Protein AF-A0A915KQP8-F1 (afdb_monomer)

Foldseek 3Di:
DDDDDVVLVPDPDPVSVVVVQPDDPPDPCVVCVVVVVVVVVVVVVVVCCLPPVDDPVVNVVVVVVVVVVVVVVVVDPVVVVVVVVVVVVVVVVVVVVVPPDDCVVVQQQQAAPPPRHGCPPHDWDADPSGIHHPVRVCVVFDAAPQPRHGDDAFQKWWADPNRHIHRQQRCAAPPPRHRDDLQAWDADPNGIHHPVVVCVVPPDDPDPPPPDDRIDIDGD

InterPro domains:
  IPR000615 Bestrophin [PTHR10736] (1-112)
  IPR001781 Zinc finger, LIM-type [PF00412] (144-201)
  IPR001781 Zinc finger, LIM-type [PS00478] (144-180)
  IPR001781 Zinc finger, LIM-type [PS50023] (142-204)
  IPR001781 Zinc finger, LIM-type [SM00132] (143-197)
  IPR021134 Bestrophin-like [PF01062] (1-111)

Radius of gyration: 42.21 Å; Cα contacts (8 Å, |Δi|>4): 186; chains: 1; bounding box: 94×37×100 Å

pLDDT: mean 82.92, std 12.53, range [40.34, 98.0]

Secondary structure (DSSP, 8-state):
-----TTGGGS--HHHHHHHHT--TT-HHHHHHHHHHHHHHHHHHHHHIIIII--HHHHHHHHHHHHHHHHHHHHS-HHHHHHHHHHHHHHHHHHHHHHS--THHHHTTSB-TTT--B-SSS-EEEETTEEEEHHHHHHHPPBPTTT-PBPPTT-EEEEETTTEEEETTT-B-TTT-PBPBTTB-EEETTEEE-HHHHHHHH-SS--------PPEEEE-

Mean predicted aligned error: 16.01 Å

Organism: Romanomermis culicivorax (NCBI:txid13658)

Solvent-accessible surface area (backbone atoms only — not comparable to full-atom values): 13280 Å² total; per-residue (Å²): 132,90,78,89,56,68,78,63,64,70,50,98,47,78,64,40,59,58,52,58,69,73,41,64,84,89,28,68,64,70,73,44,49,68,60,52,50,54,50,49,53,52,51,52,50,51,51,46,41,59,71,73,70,48,51,75,74,53,45,55,53,49,52,54,48,53,54,50,51,52,57,57,56,71,73,53,64,58,71,59,55,50,51,57,50,52,51,51,52,52,54,52,52,49,52,55,60,69,66,54,85,60,67,70,72,58,58,78,73,45,32,16,77,84,80,63,48,72,51,78,93,52,78,66,47,75,57,96,94,38,40,26,40,58,74,65,40,66,75,67,44,60,44,17,72,82,79,66,47,66,61,53,84,72,42,61,29,36,39,40,91,92,77,44,34,27,43,53,85,64,40,36,16,69,84,81,60,45,69,52,51,51,78,56,66,43,78,56,96,94,37,45,29,38,65,65,61,51,47,71,74,54,69,89,61,85,78,74,82,76,83,72,74,67,31,47,79,44,80,80

Structure (mmCIF, N/CA/C/O backbone):
data_AF-A0A915KQP8-F1
#
_entry.id   AF-A0A915KQP8-F1
#
loop_
_atom_site.group_PDB
_atom_site.id
_atom_site.type_symbol
_atom_site.label_atom_id
_atom_site.label_alt_id
_atom_site.label_comp_id
_atom_site.label_asym_id
_atom_site.label_entity_id
_atom_site.label_seq_id
_atom_site.pdbx_PDB_ins_code
_atom_site.Cartn_x
_atom_site.Cartn_y
_atom_site.Cartn_z
_atom_site.occupancy
_atom_site.B_iso_or_equiv
_atom_site.auth_seq_id
_atom_site.auth_comp_id
_atom_site.auth_asym_id
_atom_site.auth_atom_id
_atom_site.pdbx_PDB_model_num
ATOM 1 N N . MET A 1 1 ? 1.752 -11.057 -7.228 1.00 53.97 1 MET A N 1
ATOM 2 C CA . MET A 1 1 ? 2.328 -11.298 -5.885 1.00 53.97 1 MET A CA 1
ATOM 3 C C . MET A 1 1 ? 3.023 -10.029 -5.434 1.00 53.97 1 MET A C 1
ATOM 5 O O . MET A 1 1 ? 3.770 -9.474 -6.232 1.00 53.97 1 MET A O 1
ATOM 9 N N . THR A 1 2 ? 2.768 -9.573 -4.210 1.00 82.44 2 THR A N 1
ATOM 10 C CA . THR A 1 2 ? 3.500 -8.459 -3.592 1.00 82.44 2 THR A CA 1
ATOM 11 C C . THR A 1 2 ? 4.943 -8.882 -3.301 1.00 82.44 2 THR A C 1
ATOM 13 O O . THR A 1 2 ? 5.218 -10.061 -3.067 1.00 82.44 2 THR A O 1
ATOM 16 N N . VAL A 1 3 ? 5.884 -7.941 -3.382 1.00 87.19 3 VAL A N 1
ATOM 17 C CA . VAL A 1 3 ? 7.301 -8.179 -3.081 1.00 87.19 3 VAL A CA 1
ATOM 18 C C . VAL A 1 3 ? 7.657 -7.359 -1.855 1.00 87.19 3 VAL A C 1
ATOM 20 O O . VAL A 1 3 ? 7.657 -6.135 -1.908 1.00 87.19 3 VAL A O 1
ATOM 23 N N . THR A 1 4 ? 7.933 -8.037 -0.747 1.00 89.06 4 THR A N 1
ATOM 24 C CA . THR A 1 4 ? 8.356 -7.412 0.504 1.00 89.06 4 THR A CA 1
ATOM 25 C C . THR A 1 4 ? 9.882 -7.373 0.566 1.00 89.06 4 THR A C 1
ATOM 27 O O . THR A 1 4 ? 10.552 -8.385 0.360 1.00 89.06 4 THR A O 1
ATOM 30 N N . TYR A 1 5 ? 10.434 -6.189 0.818 1.00 89.62 5 TYR A N 1
ATOM 31 C CA . TYR A 1 5 ? 11.878 -5.957 0.978 1.00 89.62 5 TYR A CA 1
ATOM 32 C C . TYR A 1 5 ? 12.184 -4.972 2.122 1.00 89.62 5 TYR A C 1
ATOM 34 O O . TYR A 1 5 ? 13.313 -4.521 2.285 1.00 89.62 5 TYR A O 1
ATOM 42 N N . SER A 1 6 ? 11.187 -4.659 2.956 1.00 89.19 6 SER A N 1
ATOM 43 C CA . SER A 1 6 ? 11.294 -3.684 4.049 1.00 89.19 6 SER A CA 1
ATOM 44 C C . SER A 1 6 ? 12.392 -4.026 5.062 1.00 89.19 6 SER A C 1
ATOM 46 O O . SER A 1 6 ? 13.046 -3.121 5.566 1.00 89.19 6 SER A O 1
ATOM 48 N N . LEU A 1 7 ? 12.626 -5.318 5.325 1.00 87.19 7 LEU A N 1
ATOM 49 C CA . LEU A 1 7 ? 13.692 -5.779 6.222 1.00 87.19 7 LEU A CA 1
ATOM 50 C C . LEU A 1 7 ? 15.090 -5.551 5.629 1.00 87.19 7 LEU A C 1
ATOM 52 O O . LEU A 1 7 ? 16.024 -5.244 6.354 1.00 87.19 7 LEU A O 1
ATOM 56 N N . GLU A 1 8 ? 15.242 -5.669 4.310 1.00 84.00 8 GLU A N 1
ATOM 57 C CA . GLU A 1 8 ? 16.521 -5.409 3.639 1.00 84.00 8 GLU A CA 1
ATOM 58 C C . GLU A 1 8 ? 16.840 -3.903 3.678 1.00 84.00 8 GLU A C 1
ATOM 60 O O . GLU A 1 8 ? 17.983 -3.524 3.914 1.00 84.00 8 GLU A O 1
ATOM 65 N N . CYS A 1 9 ? 15.815 -3.049 3.559 1.00 86.31 9 CYS A N 1
ATOM 66 C CA . CYS A 1 9 ? 15.912 -1.588 3.664 1.00 86.31 9 CYS A CA 1
ATOM 67 C C . CYS A 1 9 ? 15.994 -1.034 5.095 1.00 86.31 9 CYS A C 1
ATOM 69 O O . CYS A 1 9 ? 16.053 0.184 5.252 1.00 86.31 9 CYS A O 1
ATOM 71 N N . SER A 1 10 ? 15.995 -1.868 6.139 1.00 88.19 10 SER A N 1
ATOM 72 C CA . SER A 1 10 ? 16.027 -1.362 7.518 1.00 88.19 10 SER A CA 1
ATOM 73 C C . SER A 1 10 ? 17.387 -0.778 7.912 1.00 88.19 10 SER A C 1
ATOM 75 O O . SER A 1 10 ? 17.474 -0.049 8.896 1.00 88.19 10 SER A O 1
ATOM 77 N N . SER A 1 11 ? 18.449 -1.097 7.161 1.00 87.31 11 SER A N 1
ATOM 78 C CA . SER A 1 11 ? 19.799 -0.564 7.367 1.00 87.31 11 SER A CA 1
ATOM 79 C C . SER A 1 11 ? 20.226 0.333 6.204 1.00 87.31 11 SER A C 1
ATOM 81 O O . SER A 1 11 ? 20.138 -0.048 5.032 1.00 87.31 11 SER A O 1
ATOM 83 N N . SER A 1 12 ? 20.724 1.525 6.529 1.00 83.94 12 SER A N 1
ATOM 84 C CA . SER A 1 12 ? 21.181 2.537 5.572 1.00 83.94 12 SER A CA 1
ATOM 85 C C . SER A 1 12 ? 22.618 2.278 5.103 1.00 83.94 12 SER A C 1
ATOM 87 O O . SER A 1 12 ? 23.492 3.132 5.234 1.00 83.94 12 SER A O 1
ATOM 89 N N . ASN A 1 13 ? 22.881 1.079 4.583 1.00 87.75 13 ASN A N 1
ATOM 90 C CA . ASN A 1 13 ? 24.181 0.712 4.023 1.00 87.75 13 ASN A CA 1
ATOM 91 C C . ASN A 1 13 ? 24.183 0.900 2.499 1.00 87.75 13 ASN A C 1
ATOM 93 O O . ASN A 1 13 ? 23.188 0.628 1.828 1.00 87.75 13 ASN A O 1
ATOM 97 N N . LEU A 1 14 ? 25.324 1.290 1.919 1.00 82.44 14 LEU A N 1
ATOM 98 C CA . LEU A 1 14 ? 25.481 1.417 0.459 1.00 82.44 14 LEU A CA 1
ATOM 99 C C . LEU A 1 14 ? 25.212 0.087 -0.270 1.00 82.44 14 LEU A C 1
ATOM 101 O O . LEU A 1 14 ? 24.633 0.044 -1.355 1.00 82.44 14 LEU A O 1
ATOM 105 N N . THR A 1 15 ? 25.592 -1.023 0.362 1.00 84.44 15 THR A N 1
ATOM 106 C CA . THR A 1 15 ? 25.388 -2.379 -0.157 1.00 84.44 15 THR A CA 1
ATOM 107 C C . THR A 1 15 ? 23.915 -2.778 -0.224 1.00 84.44 15 THR A C 1
ATOM 109 O O . THR A 1 15 ? 23.563 -3.637 -1.032 1.00 84.44 15 THR A O 1
ATOM 112 N N . THR A 1 16 ? 23.041 -2.146 0.565 1.00 85.81 16 THR A N 1
ATOM 113 C CA . THR A 1 16 ? 21.599 -2.419 0.573 1.00 85.81 16 THR A CA 1
ATOM 114 C C . THR A 1 16 ? 20.961 -2.074 -0.772 1.00 85.81 16 THR A C 1
ATOM 116 O O . THR A 1 16 ? 20.283 -2.911 -1.365 1.00 85.81 16 THR A O 1
ATOM 119 N N . PHE A 1 17 ? 21.228 -0.880 -1.309 1.00 86.62 17 PHE A N 1
ATOM 120 C CA . PHE A 1 17 ? 20.685 -0.465 -2.607 1.00 86.62 17 PHE A CA 1
ATOM 121 C C . PHE A 1 17 ? 21.231 -1.307 -3.766 1.00 86.62 17 PHE A C 1
ATOM 123 O O . PHE A 1 17 ? 20.466 -1.714 -4.639 1.00 86.62 17 PHE A O 1
ATOM 130 N N . LEU A 1 18 ? 22.527 -1.640 -3.748 1.00 87.88 18 LEU A N 1
ATOM 131 C CA . LEU A 1 18 ? 23.135 -2.510 -4.763 1.00 87.88 18 LEU A CA 1
ATOM 132 C C . LEU A 1 18 ? 22.503 -3.910 -4.777 1.00 87.88 18 LEU A C 1
ATOM 134 O O . LEU A 1 18 ? 22.229 -4.457 -5.845 1.00 87.88 18 LEU A O 1
ATOM 138 N N . ARG A 1 19 ? 22.208 -4.478 -3.601 1.00 86.19 19 ARG A N 1
ATOM 139 C CA . ARG A 1 19 ? 21.502 -5.765 -3.492 1.00 86.19 19 ARG A CA 1
ATOM 140 C C . ARG A 1 19 ? 20.077 -5.698 -4.047 1.00 86.19 19 ARG A C 1
ATOM 142 O O . ARG A 1 19 ? 19.647 -6.649 -4.694 1.00 86.19 19 ARG A O 1
ATOM 149 N N . LEU A 1 20 ? 19.362 -4.589 -3.841 1.00 88.88 20 LEU A N 1
ATOM 150 C CA . LEU A 1 20 ? 18.008 -4.399 -4.378 1.00 88.88 20 LEU A CA 1
ATOM 151 C C . LEU A 1 20 ? 17.997 -4.287 -5.904 1.00 88.88 20 LEU A C 1
ATOM 153 O O . LEU A 1 20 ? 17.116 -4.866 -6.538 1.00 88.88 20 LEU A O 1
ATOM 157 N N . LEU A 1 21 ? 18.981 -3.599 -6.493 1.00 87.62 21 LEU A N 1
ATOM 158 C CA . LEU A 1 21 ? 19.126 -3.518 -7.949 1.00 87.62 21 LEU A CA 1
ATOM 159 C C . LEU A 1 21 ? 19.344 -4.906 -8.564 1.00 87.62 21 LEU A C 1
ATOM 161 O O . LEU A 1 21 ? 18.708 -5.241 -9.551 1.00 87.62 21 LEU A O 1
ATOM 165 N N . LEU A 1 22 ? 20.165 -5.762 -7.955 1.00 89.06 22 LEU A N 1
ATOM 166 C CA . LEU A 1 22 ? 20.448 -7.101 -8.494 1.00 89.06 22 LEU A CA 1
ATOM 167 C C . LEU A 1 22 ? 19.324 -8.130 -8.275 1.00 89.06 22 LEU A C 1
ATOM 169 O O . LEU A 1 22 ? 19.418 -9.274 -8.724 1.00 89.06 22 LEU A O 1
ATOM 173 N N . ARG A 1 23 ? 18.235 -7.759 -7.598 1.00 89.31 23 ARG A N 1
ATOM 174 C CA . ARG A 1 23 ? 17.106 -8.659 -7.349 1.00 89.31 23 ARG A CA 1
ATOM 175 C C . ARG A 1 23 ? 16.337 -8.931 -8.647 1.00 89.31 23 ARG A C 1
ATOM 177 O O . ARG A 1 23 ? 16.043 -8.025 -9.415 1.00 89.31 23 ARG A O 1
ATOM 184 N N . TRP A 1 24 ? 15.924 -10.178 -8.880 1.00 88.44 24 TRP A N 1
ATOM 185 C CA . TRP A 1 24 ? 15.135 -10.548 -10.074 1.00 88.44 24 TRP A CA 1
ATOM 186 C C . TRP A 1 24 ? 13.613 -10.512 -9.853 1.00 88.44 24 TRP A C 1
ATOM 188 O O . TRP A 1 24 ? 12.820 -10.177 -10.737 1.00 88.44 24 TRP A O 1
ATOM 198 N N . ARG A 1 25 ? 13.151 -10.903 -8.661 1.00 88.25 25 ARG A N 1
ATOM 199 C CA . ARG A 1 25 ? 11.716 -11.059 -8.388 1.00 88.25 25 ARG A CA 1
ATOM 200 C C . ARG A 1 25 ? 11.056 -9.696 -8.173 1.00 88.25 25 ARG A C 1
ATOM 202 O O . ARG A 1 25 ? 11.269 -9.076 -7.138 1.00 88.25 25 ARG A O 1
ATOM 209 N N . GLY A 1 26 ? 10.208 -9.298 -9.124 1.00 85.19 26 GLY A N 1
ATOM 210 C CA . GLY A 1 26 ? 9.495 -8.015 -9.100 1.00 85.19 26 GLY A CA 1
ATOM 211 C C . GLY A 1 26 ? 10.387 -6.813 -9.395 1.00 85.19 26 GLY A C 1
ATOM 212 O O . GLY A 1 26 ? 10.028 -5.702 -9.023 1.00 85.19 26 GLY A O 1
ATOM 213 N N . SER A 1 27 ? 11.542 -7.033 -10.027 1.00 92.00 27 SER A N 1
ATOM 214 C CA . SER A 1 27 ? 12.417 -5.953 -10.463 1.00 92.00 27 SER A CA 1
ATOM 215 C C . SER A 1 27 ? 12.032 -5.410 -11.830 1.00 92.00 27 SER A C 1
ATOM 217 O O . SER A 1 27 ? 11.306 -6.045 -12.602 1.00 92.00 27 SER A O 1
ATOM 219 N N . ILE A 1 28 ? 12.572 -4.231 -12.132 1.00 91.25 28 ILE A N 1
ATOM 220 C CA . ILE A 1 28 ? 12.364 -3.542 -13.404 1.00 91.25 28 ILE A CA 1
ATOM 221 C C . ILE A 1 28 ? 12.861 -4.370 -14.595 1.00 91.25 28 ILE A C 1
ATOM 223 O O . ILE A 1 28 ? 12.212 -4.386 -15.635 1.00 91.25 28 ILE A O 1
ATOM 227 N N . TYR A 1 29 ? 13.943 -5.138 -14.422 1.00 92.25 29 TYR A N 1
ATOM 228 C CA . TYR A 1 29 ? 14.502 -5.993 -15.472 1.00 92.25 29 TYR A CA 1
ATOM 229 C C . TYR A 1 29 ? 13.506 -7.047 -15.930 1.00 92.25 29 TYR A C 1
ATOM 231 O O . TYR A 1 29 ? 13.314 -7.228 -17.124 1.00 92.25 29 TYR A O 1
ATOM 239 N N . LYS A 1 30 ? 12.815 -7.701 -14.991 1.00 91.94 30 LYS A N 1
ATOM 240 C CA . LYS A 1 30 ? 11.797 -8.698 -15.330 1.00 91.94 30 LYS A CA 1
ATOM 241 C C . LYS A 1 30 ? 10.602 -8.072 -16.058 1.00 91.94 30 LYS A C 1
ATOM 243 O O . LYS A 1 30 ? 9.970 -8.756 -16.859 1.00 91.94 30 LYS A O 1
ATOM 248 N N . LEU A 1 31 ? 10.287 -6.810 -15.758 1.00 91.62 31 LEU A N 1
ATOM 249 C CA . LEU A 1 31 ? 9.175 -6.086 -16.369 1.00 91.62 31 LEU A CA 1
ATOM 250 C C . LEU A 1 31 ? 9.507 -5.598 -17.787 1.00 91.62 31 LEU A C 1
ATOM 252 O O . LEU A 1 31 ? 8.648 -5.708 -18.645 1.00 91.62 31 LEU A O 1
ATOM 256 N N . LEU A 1 32 ? 10.729 -5.096 -18.012 1.00 94.56 32 LEU A N 1
ATOM 257 C CA . LEU A 1 32 ? 11.164 -4.468 -19.270 1.00 94.56 32 LEU A CA 1
ATOM 258 C C . LEU A 1 32 ? 11.929 -5.405 -20.219 1.00 94.56 32 LEU A C 1
ATOM 260 O O . LEU A 1 32 ? 12.396 -4.974 -21.273 1.00 94.56 32 LEU A O 1
ATOM 264 N N . PHE A 1 33 ? 12.142 -6.670 -19.843 1.00 93.75 33 PHE A N 1
ATOM 265 C CA . PHE A 1 33 ? 13.028 -7.571 -20.588 1.00 93.75 33 PHE A CA 1
ATOM 266 C C . PHE A 1 33 ? 12.616 -7.733 -22.057 1.00 93.75 33 PHE A C 1
ATOM 268 O O . PHE A 1 33 ? 13.470 -7.746 -22.941 1.00 93.75 33 PHE A O 1
ATOM 275 N N . LYS A 1 34 ? 11.311 -7.842 -22.331 1.00 95.31 34 LYS A N 1
ATOM 276 C CA . LYS A 1 34 ? 10.802 -8.051 -23.694 1.00 95.31 34 LYS A CA 1
ATOM 277 C C . LYS A 1 34 ? 10.948 -6.786 -24.536 1.00 95.31 34 LYS A C 1
ATOM 279 O O . LYS A 1 34 ? 11.362 -6.855 -25.687 1.00 95.31 34 LYS A O 1
ATOM 284 N N . GLU A 1 35 ? 10.649 -5.641 -23.943 1.00 96.75 35 GLU A N 1
ATOM 285 C CA . GLU A 1 35 ? 10.704 -4.317 -24.547 1.00 96.75 35 GLU A CA 1
ATOM 286 C C . GLU A 1 35 ? 12.147 -3.948 -24.905 1.00 96.75 35 GLU A C 1
ATOM 288 O O . GLU A 1 35 ? 12.405 -3.483 -26.013 1.00 96.75 35 GLU A O 1
ATOM 293 N N . ILE A 1 36 ? 13.100 -4.233 -24.009 1.00 96.44 36 ILE A N 1
ATOM 294 C CA . ILE A 1 36 ? 14.532 -4.015 -24.252 1.00 96.44 36 ILE A CA 1
ATOM 295 C C . ILE A 1 36 ? 15.032 -4.893 -25.402 1.00 96.44 36 ILE A C 1
ATOM 297 O O . ILE A 1 36 ? 15.769 -4.402 -26.253 1.00 96.44 36 ILE A O 1
ATOM 301 N N . ILE A 1 37 ? 14.623 -6.165 -25.471 1.00 96.88 37 ILE A N 1
ATOM 302 C CA . ILE A 1 37 ? 14.998 -7.042 -26.592 1.00 96.88 37 ILE A CA 1
ATOM 303 C C . ILE A 1 37 ? 14.489 -6.469 -27.915 1.00 96.88 37 ILE A C 1
ATOM 305 O O . ILE A 1 37 ? 15.268 -6.337 -28.855 1.00 96.88 37 ILE A O 1
ATOM 309 N N . VAL A 1 38 ? 13.212 -6.085 -27.985 1.00 97.88 38 VAL A N 1
ATOM 310 C CA . VAL A 1 38 ? 12.628 -5.502 -29.203 1.00 97.88 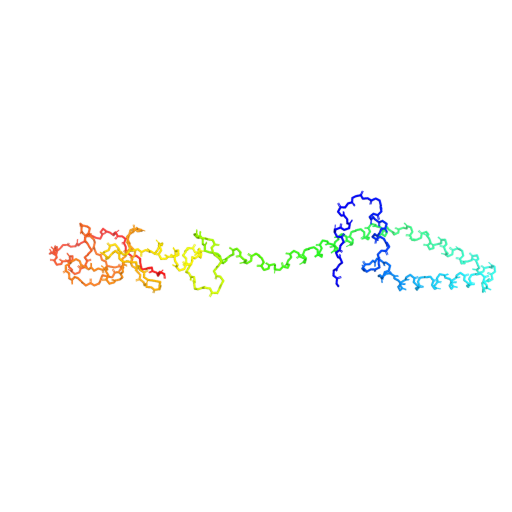38 VAL A CA 1
ATOM 311 C C . VAL A 1 38 ? 13.355 -4.213 -29.597 1.00 97.88 38 VAL A C 1
ATOM 313 O O . VAL A 1 38 ? 13.717 -4.053 -30.762 1.00 97.88 38 VAL A O 1
ATOM 316 N N . TYR A 1 39 ? 13.630 -3.329 -28.635 1.00 97.25 39 TYR A N 1
ATOM 317 C CA . TYR A 1 39 ? 14.379 -2.095 -28.867 1.00 97.25 39 TYR A CA 1
ATOM 318 C C . TYR A 1 39 ? 15.777 -2.366 -29.437 1.00 97.25 39 TYR A C 1
ATOM 320 O O . TYR A 1 39 ? 16.156 -1.776 -30.449 1.00 97.25 39 TYR A O 1
ATOM 328 N N . LEU A 1 40 ? 16.528 -3.292 -28.831 1.00 97.75 40 LEU A N 1
ATOM 329 C CA . LEU A 1 40 ? 17.864 -3.661 -29.296 1.00 97.75 40 LEU A CA 1
ATOM 330 C C . LEU A 1 40 ? 17.821 -4.276 -30.696 1.00 97.75 40 LEU A C 1
ATOM 332 O O . LEU A 1 40 ? 18.629 -3.902 -31.542 1.00 97.75 40 LEU A O 1
ATOM 336 N N . CYS A 1 41 ? 16.867 -5.167 -30.974 1.00 98.00 41 CYS A N 1
ATOM 337 C CA . CYS A 1 41 ? 16.702 -5.754 -32.302 1.00 98.00 41 CYS A CA 1
ATOM 338 C C . CYS A 1 41 ? 16.480 -4.681 -33.377 1.00 98.00 41 CYS A C 1
ATOM 340 O O . CYS A 1 41 ? 17.163 -4.702 -34.399 1.00 98.00 41 CYS A O 1
ATOM 342 N N . VAL A 1 42 ? 15.577 -3.723 -33.143 1.00 97.88 42 VAL A N 1
ATOM 343 C CA . VAL A 1 42 ? 15.314 -2.628 -34.092 1.00 97.88 42 VAL A CA 1
ATOM 344 C C . VAL A 1 42 ? 16.536 -1.719 -34.240 1.00 97.88 42 VAL A C 1
ATOM 346 O O .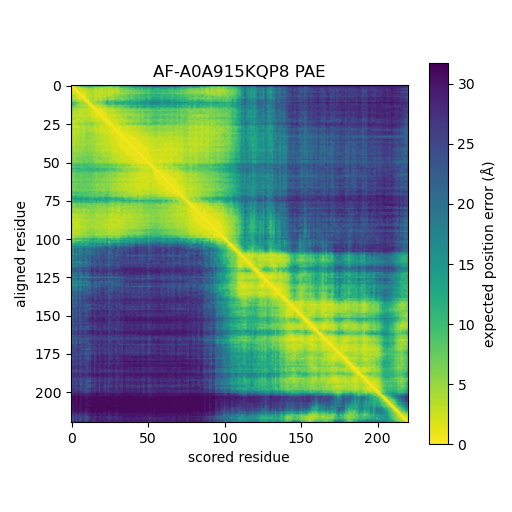 VAL A 1 42 ? 16.905 -1.374 -35.361 1.00 97.88 42 VAL A O 1
ATOM 349 N N . TYR A 1 43 ? 17.200 -1.372 -33.135 1.00 97.12 43 TYR A N 1
ATOM 350 C CA . TYR A 1 43 ? 18.400 -0.536 -33.156 1.00 97.12 43 TYR A CA 1
ATOM 351 C C . TYR A 1 43 ? 19.531 -1.173 -33.972 1.00 97.12 43 TYR A C 1
ATOM 353 O O . TYR A 1 43 ? 20.107 -0.531 -34.852 1.00 97.12 43 TYR A O 1
ATOM 361 N N . PHE A 1 44 ? 19.834 -2.450 -33.721 1.00 97.38 44 PHE A N 1
ATOM 362 C CA . PHE A 1 44 ? 20.879 -3.159 -34.455 1.00 97.38 44 PHE A CA 1
ATOM 363 C C . PHE A 1 44 ? 20.509 -3.380 -35.919 1.00 97.38 44 PHE A C 1
ATOM 365 O O . PHE A 1 44 ? 21.381 -3.256 -36.775 1.00 97.38 44 PHE A O 1
ATOM 372 N N . LEU A 1 45 ? 19.235 -3.636 -36.227 1.00 97.06 45 LEU A N 1
ATOM 373 C CA . LEU A 1 45 ? 18.756 -3.743 -37.604 1.00 97.06 45 LEU A CA 1
ATOM 374 C C . LEU A 1 45 ? 18.949 -2.422 -38.359 1.00 97.06 45 LEU A C 1
ATOM 376 O O . LEU A 1 45 ? 19.512 -2.424 -39.451 1.00 97.06 45 LEU A O 1
ATOM 380 N N . LEU A 1 46 ? 18.567 -1.288 -37.765 1.00 96.00 46 LEU A N 1
ATOM 381 C CA . LEU A 1 46 ? 18.794 0.035 -38.358 1.00 96.00 46 LEU A CA 1
ATOM 382 C C . LEU A 1 46 ? 20.289 0.340 -38.512 1.00 96.00 46 LEU A C 1
ATOM 384 O O . LEU A 1 46 ? 20.710 0.833 -39.557 1.00 96.00 46 LEU A O 1
ATOM 388 N N . SER A 1 47 ? 21.106 -0.004 -37.512 1.00 96.12 47 SER A N 1
ATOM 389 C CA . SER A 1 47 ? 22.561 0.165 -37.587 1.00 96.12 47 SER A CA 1
ATOM 390 C C . SER A 1 47 ? 23.180 -0.679 -38.705 1.00 96.12 47 SER A C 1
ATOM 392 O O . SER A 1 47 ? 24.061 -0.207 -39.422 1.00 96.12 47 SER A O 1
ATOM 394 N N . PHE A 1 48 ? 22.701 -1.910 -38.893 1.00 96.69 48 PHE A N 1
ATOM 395 C CA . PHE A 1 48 ? 23.155 -2.803 -39.954 1.00 96.69 48 PHE A CA 1
ATOM 396 C C . PHE A 1 48 ? 22.780 -2.272 -41.342 1.00 96.69 48 PHE A C 1
ATOM 398 O O . PHE A 1 48 ? 23.637 -2.207 -42.225 1.00 96.69 48 PHE A O 1
ATOM 405 N N . ILE A 1 49 ? 21.533 -1.821 -41.514 1.00 95.75 49 ILE A N 1
ATOM 406 C CA . ILE A 1 49 ? 21.058 -1.206 -42.761 1.00 95.75 49 ILE A CA 1
ATOM 407 C C . ILE A 1 49 ? 21.899 0.030 -43.104 1.00 95.75 49 ILE A C 1
ATOM 409 O O . ILE A 1 49 ? 22.392 0.132 -44.226 1.00 95.75 49 ILE A O 1
ATOM 413 N N . TYR A 1 50 ? 22.136 0.924 -42.138 1.00 95.56 50 TYR A N 1
ATOM 414 C CA . TYR A 1 50 ? 22.955 2.123 -42.345 1.00 95.56 50 TYR A CA 1
ATOM 415 C C . TYR A 1 50 ? 24.406 1.789 -42.734 1.00 95.56 50 TYR A C 1
ATOM 417 O O . TYR A 1 50 ? 24.968 2.416 -43.631 1.00 95.56 50 TYR A O 1
ATOM 425 N N . ARG A 1 51 ? 25.022 0.791 -42.083 1.00 94.06 51 ARG A N 1
ATOM 426 C CA . ARG A 1 51 ? 26.438 0.448 -42.301 1.00 94.06 51 ARG A CA 1
ATOM 427 C C . ARG A 1 51 ? 26.696 -0.311 -43.600 1.00 94.06 51 ARG A C 1
ATOM 429 O O . ARG A 1 51 ? 27.736 -0.084 -44.208 1.00 94.06 51 ARG A O 1
ATOM 436 N N . ILE A 1 52 ? 25.812 -1.235 -43.982 1.00 93.81 52 ILE A N 1
ATOM 437 C CA . ILE A 1 52 ? 26.092 -2.200 -45.062 1.00 93.81 52 ILE A CA 1
ATOM 438 C C . ILE A 1 52 ? 25.204 -1.986 -46.288 1.00 93.81 52 ILE A C 1
ATOM 440 O O . ILE A 1 52 ? 25.642 -2.237 -47.403 1.00 93.81 52 ILE A O 1
ATOM 444 N N . THR A 1 53 ? 23.954 -1.557 -46.102 1.00 93.81 53 THR A N 1
ATOM 445 C CA . THR A 1 53 ? 22.960 -1.529 -47.191 1.00 93.81 53 THR A CA 1
ATOM 446 C C . THR A 1 53 ? 22.836 -0.156 -47.852 1.00 93.81 53 THR A C 1
ATOM 448 O O . THR A 1 53 ? 22.496 -0.079 -49.027 1.00 93.81 53 THR A O 1
ATOM 451 N N . LEU A 1 54 ? 23.080 0.924 -47.106 1.00 94.44 54 LEU A N 1
ATOM 452 C CA . LEU A 1 54 ? 22.832 2.290 -47.564 1.00 94.44 54 LEU A CA 1
ATOM 453 C C . LEU A 1 54 ? 24.013 2.880 -48.353 1.00 94.44 54 LEU A C 1
ATOM 455 O O . LEU A 1 54 ? 25.165 2.790 -47.925 1.00 94.44 54 LEU A O 1
ATOM 459 N N . ASN A 1 55 ? 23.703 3.550 -49.466 1.00 94.19 55 ASN A N 1
ATOM 460 C CA . ASN A 1 55 ? 24.675 4.309 -50.263 1.00 94.19 55 ASN A CA 1
ATOM 461 C C . ASN A 1 55 ? 25.017 5.654 -49.602 1.00 94.19 55 ASN A C 1
ATOM 463 O O . ASN A 1 55 ? 24.269 6.139 -48.753 1.00 94.19 55 ASN A O 1
ATOM 467 N N . ASP A 1 56 ? 26.115 6.292 -50.012 1.00 93.00 56 ASP A N 1
ATOM 468 C CA . ASP A 1 56 ? 26.629 7.492 -49.333 1.00 93.00 56 ASP A CA 1
ATOM 469 C C . ASP A 1 56 ? 25.653 8.686 -49.365 1.00 93.00 56 ASP A C 1
ATOM 471 O O . ASP A 1 56 ? 25.452 9.329 -48.335 1.00 93.00 56 ASP A O 1
ATOM 475 N N . ASP A 1 57 ? 24.924 8.901 -50.467 1.00 93.69 57 ASP A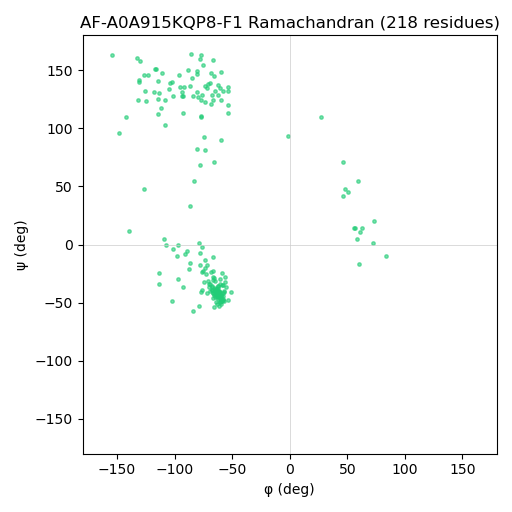 N 1
ATOM 476 C CA . ASP A 1 57 ? 23.869 9.931 -50.533 1.00 93.69 57 ASP A CA 1
ATOM 477 C C . ASP A 1 57 ? 22.693 9.635 -49.584 1.00 93.69 57 ASP A C 1
ATOM 479 O O . ASP A 1 57 ? 22.112 10.528 -48.963 1.00 93.69 57 ASP A O 1
ATOM 483 N N . GLN A 1 58 ? 22.335 8.356 -49.439 1.00 94.06 58 GLN A N 1
ATOM 484 C CA . GLN A 1 58 ? 21.238 7.926 -48.572 1.00 94.06 58 GLN A CA 1
ATOM 485 C C . GLN A 1 58 ? 21.623 7.990 -47.089 1.00 94.06 58 GLN A C 1
ATOM 487 O O . GLN A 1 58 ? 20.766 8.272 -46.251 1.00 94.06 58 GLN A O 1
ATOM 492 N N . LYS A 1 59 ? 22.901 7.764 -46.751 1.00 95.19 59 LYS A N 1
ATOM 493 C CA . LYS A 1 59 ? 23.420 7.947 -45.385 1.00 95.19 59 LYS A CA 1
ATOM 494 C C . LYS A 1 59 ? 23.275 9.393 -44.938 1.00 95.19 59 LYS A C 1
ATOM 496 O O . LYS A 1 59 ? 22.826 9.632 -43.822 1.00 95.19 59 LYS A O 1
ATOM 501 N N . LEU A 1 60 ? 23.553 10.335 -45.834 1.00 94.44 60 LEU A N 1
ATOM 502 C CA . LEU A 1 60 ? 23.445 11.767 -45.567 1.00 94.44 60 LEU A CA 1
ATOM 503 C C . LEU A 1 60 ? 21.993 12.178 -45.254 1.00 94.44 60 LEU A C 1
ATOM 505 O O . LEU A 1 60 ? 21.735 12.926 -44.310 1.00 94.44 60 LEU A O 1
ATOM 509 N N . LEU A 1 61 ? 21.022 11.610 -45.979 1.00 94.12 61 LEU A N 1
ATOM 510 C CA . LEU A 1 61 ? 19.595 11.778 -45.672 1.00 94.12 61 LEU A CA 1
ATOM 511 C C . LEU A 1 61 ? 19.196 11.124 -44.340 1.00 94.12 61 LEU A C 1
ATOM 513 O O . LEU A 1 61 ? 18.429 11.711 -43.575 1.00 94.12 61 LEU A O 1
ATOM 517 N N . PHE A 1 62 ? 19.708 9.926 -44.048 1.00 95.56 62 PHE A N 1
ATOM 518 C CA . PHE A 1 62 ? 19.432 9.224 -42.792 1.00 95.56 62 PHE A CA 1
ATOM 519 C C . PHE A 1 62 ? 19.973 9.988 -41.577 1.00 95.56 62 PHE A C 1
ATOM 521 O O . PHE A 1 62 ? 19.283 10.104 -40.567 1.00 95.56 62 PHE A O 1
ATOM 528 N N . GLU A 1 63 ? 21.171 10.560 -41.681 1.00 95.44 63 GLU A N 1
ATOM 529 C CA . GLU A 1 63 ? 21.757 11.415 -40.646 1.00 95.44 63 GLU A CA 1
ATOM 530 C C . GLU A 1 63 ? 20.930 12.686 -40.433 1.00 95.44 63 GLU A C 1
ATOM 532 O O . GLU A 1 63 ? 20.628 13.043 -39.293 1.00 95.44 63 GLU A O 1
ATOM 537 N N . GLY A 1 64 ? 20.472 13.319 -41.519 1.00 95.69 64 GLY A N 1
ATOM 538 C CA . GLY A 1 64 ? 19.544 14.448 -41.444 1.00 95.69 64 GLY A CA 1
ATOM 539 C C . GLY A 1 64 ? 18.239 14.093 -40.720 1.00 95.69 64 GLY A C 1
ATOM 540 O O . GLY A 1 64 ? 17.767 14.858 -39.877 1.00 95.69 64 GLY A O 1
ATOM 541 N N . LEU A 1 65 ? 17.682 12.908 -40.991 1.00 95.38 65 LEU A N 1
ATOM 542 C CA . LEU A 1 65 ? 16.488 12.403 -40.311 1.00 95.38 65 LEU A CA 1
ATOM 543 C C . LEU A 1 65 ? 16.747 12.102 -38.827 1.00 95.38 65 LEU A C 1
ATOM 545 O O . LEU A 1 65 ? 15.919 12.443 -37.984 1.00 95.38 65 LEU A O 1
ATOM 549 N N . ALA A 1 66 ? 17.886 11.496 -38.489 1.00 95.19 66 ALA A N 1
ATOM 550 C CA . ALA A 1 66 ? 18.250 11.191 -37.107 1.00 95.19 66 ALA A CA 1
ATOM 551 C C . ALA A 1 66 ? 18.375 12.470 -36.260 1.00 95.19 66 ALA A C 1
ATOM 553 O O . ALA A 1 66 ? 17.789 12.551 -35.177 1.00 95.19 66 ALA A O 1
ATOM 554 N N . LEU A 1 67 ? 19.047 13.497 -36.793 1.00 94.44 67 LEU A N 1
ATOM 555 C CA . LEU A 1 67 ? 19.168 14.813 -36.157 1.00 94.44 67 LEU A CA 1
ATOM 556 C C . LEU A 1 67 ? 17.810 15.512 -36.014 1.00 94.44 67 LEU A C 1
ATOM 558 O O . LEU A 1 67 ? 17.531 16.145 -34.993 1.00 94.44 67 LEU A O 1
ATOM 562 N N . PHE A 1 68 ? 16.937 15.377 -37.017 1.00 93.69 68 PHE A N 1
ATOM 563 C CA . PHE A 1 68 ? 15.561 15.857 -36.925 1.00 93.69 68 PHE A CA 1
ATOM 564 C C . PHE A 1 68 ? 14.825 15.169 -35.766 1.00 93.69 68 PHE A C 1
ATOM 566 O O . PHE A 1 68 ? 14.284 15.852 -34.899 1.00 93.69 68 PHE A O 1
ATOM 573 N N . CYS A 1 69 ? 14.849 13.837 -35.683 1.00 93.06 69 CYS A N 1
ATOM 574 C CA . CYS A 1 69 ? 14.193 13.095 -34.606 1.00 93.06 69 CYS A CA 1
ATOM 575 C C . CYS A 1 69 ? 14.701 13.489 -33.209 1.00 93.06 69 CYS A C 1
ATOM 577 O O . CYS A 1 69 ? 13.881 13.698 -32.314 1.00 93.06 69 CYS A O 1
ATOM 579 N N . GLU A 1 70 ? 16.015 13.637 -33.020 1.00 91.44 70 GLU A N 1
ATOM 580 C CA . GLU A 1 70 ? 16.604 14.062 -31.741 1.00 91.44 70 GLU A CA 1
ATOM 581 C C . GLU A 1 70 ? 16.101 15.448 -31.315 1.00 91.44 70 GLU A C 1
ATOM 583 O O . GLU A 1 70 ? 15.662 15.638 -30.175 1.00 91.44 70 GLU A O 1
ATOM 588 N N . LYS A 1 71 ? 16.061 16.397 -32.261 1.00 90.75 71 LYS A N 1
ATOM 589 C CA . LYS A 1 71 ? 15.519 17.735 -32.022 1.00 90.75 71 LYS A CA 1
ATOM 590 C C . LYS A 1 71 ? 14.074 17.664 -31.528 1.00 90.75 71 LYS A C 1
ATOM 592 O O . LYS A 1 71 ? 13.775 18.273 -30.506 1.00 90.75 71 LYS A O 1
ATOM 597 N N . TYR A 1 72 ? 13.195 16.902 -32.181 1.00 89.12 72 TYR A N 1
ATOM 598 C CA . TYR A 1 72 ? 11.790 16.778 -31.760 1.00 89.12 72 TYR A CA 1
ATOM 599 C C . TYR A 1 72 ? 11.611 16.059 -30.419 1.00 89.12 72 TYR A C 1
ATOM 601 O O . TYR A 1 72 ? 10.744 16.450 -29.636 1.00 89.12 72 TYR A O 1
ATOM 609 N N . LEU A 1 73 ? 12.441 15.056 -30.118 1.00 88.44 73 LEU A N 1
ATOM 610 C CA . LEU A 1 73 ? 12.372 14.322 -28.853 1.00 88.44 73 LEU A CA 1
ATOM 611 C C . LEU A 1 73 ? 12.642 15.237 -27.645 1.00 88.44 73 LEU A C 1
ATOM 613 O O . LEU A 1 73 ? 12.004 15.088 -26.604 1.00 88.44 73 LEU A O 1
ATOM 617 N N . SER A 1 74 ? 13.539 16.216 -27.806 1.00 84.31 74 SER A N 1
ATOM 618 C CA . SER A 1 74 ? 13.901 17.183 -26.759 1.00 84.31 74 SER A CA 1
ATOM 619 C C . SER A 1 74 ? 12.781 18.170 -26.394 1.00 84.31 74 SER A C 1
ATOM 621 O O . SER A 1 74 ? 12.750 18.672 -25.271 1.00 84.31 74 SER A O 1
ATOM 623 N N . TYR A 1 75 ? 11.829 18.419 -27.304 1.00 83.81 75 TYR A N 1
ATOM 624 C CA . TYR A 1 75 ? 10.707 19.334 -27.058 1.00 83.81 75 TYR A CA 1
ATOM 625 C C . TYR A 1 75 ? 9.627 18.739 -26.147 1.00 83.81 75 TYR A C 1
ATOM 627 O O . TYR A 1 75 ? 8.863 19.495 -25.549 1.00 83.81 75 TYR A O 1
ATOM 635 N N . ILE A 1 76 ? 9.528 17.410 -26.038 1.00 83.50 76 ILE A N 1
ATOM 636 C CA . ILE A 1 76 ? 8.495 16.754 -25.229 1.00 83.50 76 ILE A CA 1
ATOM 637 C C . ILE A 1 76 ? 9.062 16.509 -23.822 1.00 83.50 76 ILE A C 1
ATOM 639 O O . ILE A 1 76 ? 9.943 15.662 -23.664 1.00 83.50 76 ILE A O 1
ATOM 643 N N . PRO A 1 77 ? 8.554 17.174 -22.763 1.00 86.19 77 PRO A N 1
ATOM 644 C CA . PRO A 1 77 ? 9.044 16.978 -21.402 1.00 86.19 77 PRO A CA 1
ATOM 645 C C . PRO A 1 77 ? 8.487 15.673 -20.808 1.00 86.19 77 PRO A C 1
ATOM 647 O O . PRO A 1 77 ? 7.674 15.679 -19.881 1.00 86.19 77 PRO A O 1
ATOM 650 N N . LEU A 1 78 ? 8.932 14.529 -21.335 1.00 87.00 78 LEU A N 1
ATOM 651 C CA . LEU A 1 78 ? 8.489 13.194 -20.918 1.00 87.00 78 LEU A CA 1
ATOM 652 C C . LEU A 1 78 ? 8.681 12.970 -19.414 1.00 87.00 78 LEU A C 1
ATOM 654 O O . LEU A 1 78 ? 7.817 12.388 -18.763 1.00 87.00 78 LEU A O 1
ATOM 658 N N . ASN A 1 79 ? 9.766 13.504 -18.847 1.00 88.75 79 ASN A N 1
ATOM 659 C CA . ASN A 1 79 ? 10.055 13.413 -17.415 1.00 88.75 79 ASN A CA 1
ATOM 660 C C . ASN A 1 79 ? 8.965 14.066 -16.556 1.00 88.75 79 ASN A C 1
ATOM 662 O O . ASN A 1 79 ? 8.573 13.513 -15.529 1.00 88.75 79 ASN A O 1
ATOM 666 N N . PHE A 1 80 ? 8.451 15.220 -16.988 1.00 90.75 80 PHE A N 1
ATOM 667 C CA . PHE A 1 80 ? 7.388 15.925 -16.279 1.00 90.75 80 PHE A CA 1
ATOM 668 C C . PHE A 1 80 ? 6.103 15.095 -16.311 1.00 90.75 80 PHE A C 1
ATOM 670 O O . PHE A 1 80 ? 5.570 14.738 -15.262 1.00 90.75 80 PHE A O 1
ATOM 677 N N . VAL A 1 81 ? 5.654 14.701 -17.506 1.00 92.44 81 VAL A N 1
ATOM 678 C CA . VAL A 1 81 ? 4.408 13.937 -17.693 1.00 92.44 81 VAL A CA 1
ATOM 679 C C . VAL A 1 81 ? 4.449 12.598 -16.951 1.00 92.44 81 VAL A C 1
ATOM 681 O O . VAL A 1 81 ? 3.484 12.240 -16.272 1.00 92.44 81 VAL A O 1
ATOM 684 N N . LEU A 1 82 ? 5.577 11.882 -17.019 1.00 93.06 82 LEU A N 1
ATOM 685 C CA . LEU A 1 82 ? 5.767 10.617 -16.314 1.00 93.06 82 LEU A CA 1
ATOM 686 C C . LEU A 1 82 ? 5.666 10.803 -14.794 1.00 93.06 82 LEU A C 1
ATOM 688 O O . LEU A 1 82 ? 5.020 9.996 -14.128 1.00 93.06 82 LEU A O 1
ATOM 692 N N . GLY A 1 83 ? 6.236 11.882 -14.251 1.00 93.06 83 GLY A N 1
ATOM 693 C CA . GLY A 1 83 ? 6.162 12.206 -12.826 1.00 93.06 83 GLY A CA 1
ATOM 694 C C . GLY A 1 83 ? 4.729 12.401 -12.325 1.00 93.06 83 GLY A C 1
ATOM 695 O O . GLY A 1 83 ? 4.337 11.774 -11.335 1.00 93.06 83 GLY A O 1
ATOM 696 N N . PHE A 1 84 ? 3.916 13.201 -13.027 1.00 94.25 84 PHE A N 1
ATOM 697 C CA . PHE A 1 84 ? 2.496 13.379 -12.679 1.00 94.25 84 PHE A CA 1
ATOM 698 C C . PHE A 1 84 ? 1.711 12.076 -12.796 1.00 94.25 84 PHE A C 1
ATOM 700 O O . PHE A 1 84 ? 0.923 11.738 -11.905 1.00 94.25 84 PHE A O 1
ATOM 707 N N . TYR A 1 85 ? 1.947 11.329 -13.874 1.00 96.00 85 TYR A N 1
ATOM 708 C CA . TYR A 1 85 ? 1.263 10.069 -14.121 1.00 96.00 85 TYR A CA 1
ATOM 709 C C . TYR A 1 85 ? 1.557 9.043 -13.019 1.00 96.00 85 TYR A C 1
ATOM 711 O O . TYR A 1 85 ? 0.632 8.533 -12.385 1.00 96.00 85 TYR A O 1
ATOM 719 N N . VAL A 1 86 ? 2.837 8.786 -12.730 1.00 96.62 86 VAL A N 1
ATOM 720 C CA . VAL A 1 86 ? 3.254 7.811 -11.712 1.00 96.62 86 VAL A CA 1
ATOM 721 C C . VAL A 1 86 ? 2.756 8.221 -10.328 1.00 96.62 86 VAL A C 1
ATOM 723 O O . VAL A 1 86 ? 2.206 7.380 -9.619 1.00 96.62 86 VAL A O 1
ATOM 726 N N . SER A 1 87 ? 2.857 9.504 -9.967 1.00 95.62 87 SER A N 1
ATOM 727 C CA . SER A 1 87 ? 2.346 10.007 -8.682 1.00 95.62 87 SER A CA 1
ATOM 728 C C . SER A 1 87 ? 0.848 9.730 -8.527 1.00 95.62 87 SER A C 1
ATOM 730 O O . SER A 1 87 ? 0.420 9.167 -7.521 1.00 95.62 87 SER A O 1
ATOM 732 N N . THR A 1 88 ? 0.057 10.019 -9.564 1.00 95.81 88 THR A N 1
ATOM 733 C CA . THR A 1 88 ? -1.390 9.744 -9.575 1.00 95.81 88 THR A CA 1
ATOM 734 C C . THR A 1 88 ? -1.694 8.254 -9.412 1.00 95.81 88 THR A C 1
ATOM 736 O O . THR A 1 88 ? -2.582 7.874 -8.644 1.00 95.81 88 THR A O 1
ATOM 739 N N . VAL A 1 89 ? -0.958 7.391 -10.118 1.00 96.88 89 VAL A N 1
ATOM 740 C CA . VAL A 1 89 ? -1.130 5.933 -10.042 1.00 96.88 89 VAL A CA 1
ATOM 741 C C . VAL A 1 89 ? -0.812 5.415 -8.638 1.00 96.88 89 VAL A C 1
ATOM 743 O O . VAL A 1 89 ? -1.600 4.646 -8.087 1.00 96.88 89 VAL A O 1
ATOM 746 N N . VAL A 1 90 ? 0.288 5.869 -8.029 1.00 95.75 90 VAL A N 1
ATOM 747 C CA . VAL A 1 90 ? 0.691 5.473 -6.669 1.00 95.75 90 VAL A CA 1
ATOM 748 C C . VAL A 1 90 ? -0.343 5.920 -5.636 1.00 95.75 90 VAL A C 1
ATOM 750 O O . VAL A 1 90 ? -0.747 5.115 -4.796 1.00 95.75 90 VAL A O 1
ATOM 753 N N . THR A 1 91 ? -0.842 7.157 -5.726 1.00 96.88 91 THR A N 1
ATOM 754 C CA . THR A 1 91 ? -1.898 7.654 -4.830 1.00 96.88 91 THR A CA 1
ATOM 755 C C . THR A 1 91 ? -3.163 6.807 -4.932 1.00 96.88 91 THR A C 1
ATOM 757 O O . THR A 1 91 ? -3.721 6.391 -3.917 1.00 96.88 91 THR A O 1
ATOM 760 N N . ARG A 1 92 ? -3.611 6.490 -6.153 1.00 96.88 92 ARG A N 1
ATOM 761 C CA . ARG A 1 92 ? -4.796 5.644 -6.361 1.00 96.88 92 ARG A CA 1
ATOM 762 C C . ARG A 1 92 ? -4.593 4.233 -5.823 1.00 96.88 92 ARG A C 1
ATOM 764 O O . ARG A 1 92 ? -5.497 3.696 -5.188 1.00 96.88 92 ARG A O 1
ATOM 771 N N . TRP A 1 93 ? -3.420 3.649 -6.049 1.00 95.31 93 TRP A N 1
ATOM 772 C CA . TRP A 1 93 ? -3.078 2.332 -5.521 1.00 95.31 93 TRP A CA 1
ATOM 773 C C . TRP A 1 93 ? -3.126 2.308 -3.988 1.00 95.31 93 TRP A C 1
ATOM 775 O O . TRP A 1 93 ? -3.725 1.403 -3.406 1.00 95.31 93 TRP A O 1
ATOM 785 N N . TRP A 1 94 ? -2.587 3.339 -3.331 1.00 94.75 94 TRP A N 1
ATOM 786 C CA . TRP A 1 94 ? -2.636 3.458 -1.874 1.00 94.75 94 TRP A CA 1
ATOM 787 C C . TRP A 1 94 ? -4.064 3.621 -1.346 1.00 94.75 94 TRP A C 1
ATOM 789 O O . TRP A 1 94 ? -4.433 3.008 -0.346 1.00 94.75 94 TRP A O 1
ATOM 799 N N . ASN A 1 95 ? -4.907 4.381 -2.048 1.00 93.69 95 ASN A N 1
ATOM 800 C CA . ASN A 1 95 ? -6.318 4.529 -1.689 1.00 93.69 95 ASN A CA 1
ATOM 801 C C . ASN A 1 95 ? -7.061 3.187 -1.737 1.00 93.69 95 ASN A C 1
ATOM 803 O O . ASN A 1 95 ? -7.820 2.880 -0.821 1.00 93.69 95 ASN A O 1
ATOM 807 N N . VAL A 1 96 ? -6.800 2.362 -2.757 1.00 93.69 96 VAL A N 1
ATOM 808 C CA . VAL A 1 96 ? -7.354 1.001 -2.842 1.00 93.69 96 VAL A CA 1
ATOM 809 C C . VAL A 1 96 ? -6.850 0.136 -1.688 1.00 93.69 96 VAL A C 1
ATOM 811 O O . VAL A 1 96 ? -7.642 -0.562 -1.060 1.00 93.69 96 VAL A O 1
ATOM 814 N N . PHE A 1 97 ? -5.557 0.208 -1.365 1.00 90.31 97 PHE A N 1
ATOM 815 C CA . PHE A 1 97 ? -4.979 -0.544 -0.251 1.00 90.31 97 PHE A CA 1
ATOM 816 C C . PHE A 1 97 ? -5.609 -0.168 1.103 1.00 90.31 97 PHE A C 1
ATOM 818 O O . PHE A 1 97 ? -5.953 -1.048 1.889 1.00 90.31 97 PHE A O 1
ATOM 825 N N . ASN A 1 98 ? -5.838 1.121 1.360 1.00 88.62 98 ASN A N 1
ATOM 826 C CA . ASN A 1 98 ? -6.471 1.589 2.601 1.00 88.62 98 ASN A CA 1
ATOM 827 C C . ASN A 1 98 ? -7.977 1.299 2.670 1.00 88.62 98 ASN A C 1
ATOM 829 O O . ASN A 1 98 ? -8.532 1.186 3.767 1.00 88.62 98 ASN A O 1
ATOM 833 N N . ALA A 1 99 ? -8.631 1.176 1.513 1.00 88.38 99 ALA A N 1
ATOM 834 C CA . ALA A 1 99 ? -10.038 0.805 1.413 1.00 88.38 99 ALA A CA 1
ATOM 835 C C . ALA A 1 99 ? -10.290 -0.684 1.706 1.00 88.38 99 ALA A C 1
ATOM 837 O O . ALA A 1 99 ? -11.439 -1.069 1.922 1.00 88.38 99 ALA A O 1
ATOM 838 N N . LEU A 1 100 ? -9.248 -1.526 1.751 1.00 86.75 100 LEU A N 1
ATOM 839 C CA . LEU A 1 100 ? -9.393 -2.921 2.164 1.00 86.75 100 LEU A CA 1
ATOM 840 C C . LEU A 1 100 ? -9.951 -2.987 3.597 1.00 86.75 100 LEU A C 1
ATOM 842 O O . LEU A 1 100 ? -9.419 -2.399 4.546 1.00 86.75 100 LEU A O 1
ATOM 846 N N . ALA A 1 101 ? -11.062 -3.706 3.755 1.00 80.44 101 ALA A N 1
ATOM 847 C CA . ALA A 1 101 ? -11.718 -3.900 5.039 1.00 80.44 101 ALA A CA 1
ATOM 848 C C . ALA A 1 101 ? -10.916 -4.893 5.897 1.00 80.44 101 ALA A C 1
ATOM 850 O O . ALA A 1 101 ? -11.092 -6.106 5.817 1.00 80.44 101 ALA A O 1
ATOM 851 N N . TRP A 1 102 ? -10.011 -4.369 6.722 1.00 78.69 102 TRP A N 1
ATOM 852 C CA . TRP A 1 102 ? -9.268 -5.159 7.702 1.00 78.69 102 TRP A CA 1
ATOM 853 C C . TRP A 1 102 ? -10.200 -5.661 8.813 1.00 78.69 102 TRP A C 1
ATOM 855 O O . TRP A 1 102 ? -10.800 -4.859 9.534 1.00 78.69 102 TRP A O 1
ATOM 865 N N . VAL A 1 103 ? -10.281 -6.986 8.976 1.00 72.62 103 VAL A N 1
ATOM 866 C CA . VAL A 1 103 ? -11.107 -7.670 9.994 1.00 72.62 103 VAL A CA 1
ATOM 867 C C . VAL A 1 103 ? -10.738 -7.242 11.422 1.00 72.62 103 VAL A C 1
ATOM 869 O O . VAL A 1 103 ? -11.584 -7.269 12.315 1.00 72.62 103 VAL A O 1
ATOM 872 N N . ASP A 1 104 ? -9.509 -6.770 11.642 1.00 70.88 104 ASP A N 1
ATOM 873 C CA . ASP A 1 104 ? -9.038 -6.290 12.945 1.00 70.88 104 ASP A CA 1
ATOM 874 C C . ASP A 1 104 ? -9.854 -5.106 13.482 1.00 70.88 104 ASP A C 1
ATOM 876 O O . ASP A 1 104 ? -10.062 -5.004 14.691 1.00 70.88 104 ASP A O 1
ATOM 880 N N . ARG A 1 105 ? -10.421 -4.261 12.606 1.00 61.16 105 ARG A N 1
ATOM 881 C CA . ARG A 1 105 ? -11.317 -3.169 13.034 1.00 61.16 105 ARG A CA 1
ATOM 882 C C . ARG A 1 105 ? -12.635 -3.681 13.624 1.00 61.16 105 ARG A C 1
ATOM 884 O O . ARG A 1 105 ? -13.188 -3.038 14.510 1.00 61.16 105 ARG A O 1
ATOM 891 N N . CYS A 1 106 ? -13.107 -4.860 13.217 1.00 60.06 106 CYS A N 1
ATOM 892 C CA . CYS A 1 106 ? -14.293 -5.492 13.801 1.00 60.06 106 CYS A CA 1
ATOM 893 C C . CYS A 1 106 ? -14.005 -6.164 15.156 1.00 60.06 106 CYS A C 1
ATOM 895 O O . CYS A 1 106 ? -14.939 -6.421 15.915 1.00 60.06 106 CYS A O 1
ATOM 897 N N . ARG A 1 107 ? -12.734 -6.441 15.495 1.00 54.97 107 ARG A N 1
ATOM 898 C CA . ARG A 1 107 ? -12.357 -7.149 16.732 1.00 54.97 107 ARG A CA 1
ATOM 899 C C . ARG A 1 107 ? -12.718 -6.364 17.995 1.00 54.97 107 ARG A C 1
ATOM 901 O O . ARG A 1 107 ? -13.175 -6.960 18.965 1.00 54.97 107 ARG A O 1
ATOM 908 N N . TYR A 1 108 ? -12.558 -5.043 17.970 1.00 57.06 108 TYR A N 1
ATOM 909 C CA . TYR A 1 108 ? -12.871 -4.167 19.106 1.00 57.06 108 TYR A CA 1
ATOM 910 C C . TYR A 1 108 ? -14.368 -3.887 19.274 1.00 57.06 108 TYR A C 1
ATOM 912 O O . TYR A 1 108 ? -14.770 -3.284 20.261 1.00 57.06 108 TYR A O 1
ATOM 920 N N 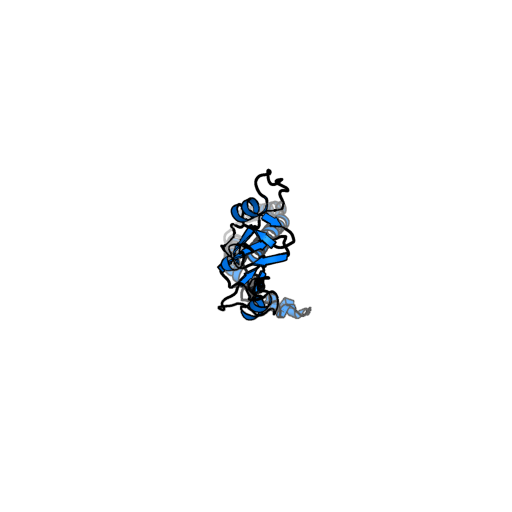. HIS A 1 109 ? -15.200 -4.323 18.325 1.00 62.94 109 HIS A N 1
ATOM 921 C CA . HIS A 1 109 ? -16.636 -4.054 18.344 1.00 62.94 109 HIS A CA 1
ATOM 922 C C . HIS A 1 109 ? -17.452 -5.148 19.063 1.00 62.94 109 HIS A C 1
ATOM 924 O O . HIS A 1 109 ? -18.643 -4.971 19.300 1.00 62.94 109 HIS A O 1
ATOM 930 N N . PHE A 1 110 ? -16.820 -6.272 19.423 1.00 76.00 110 PHE A N 1
ATOM 931 C CA . PHE A 1 110 ? -17.461 -7.434 20.055 1.00 76.00 110 PHE A CA 1
ATOM 932 C C . PHE A 1 110 ? -16.752 -7.847 21.356 1.00 76.00 110 PHE A C 1
ATOM 934 O O . PHE A 1 110 ? -16.436 -9.018 21.583 1.00 76.00 110 PHE A O 1
ATOM 941 N N . THR A 1 111 ? -16.476 -6.880 22.228 1.00 84.88 111 THR A N 1
ATOM 942 C CA . THR A 1 111 ? -15.964 -7.125 23.583 1.00 84.88 111 THR A CA 1
ATOM 943 C C . THR A 1 111 ? -16.966 -6.663 24.636 1.00 84.88 111 THR A C 1
ATOM 945 O O . THR A 1 111 ? -17.756 -5.746 24.414 1.00 84.88 111 THR A O 1
ATOM 948 N N . CYS A 1 112 ? -16.950 -7.312 25.800 1.00 85.31 112 CYS A N 1
ATOM 949 C CA . CYS A 1 112 ? -17.745 -6.881 26.943 1.00 85.31 112 CYS A CA 1
ATOM 950 C C . CYS A 1 112 ? -17.236 -5.527 27.451 1.00 85.31 112 CYS A C 1
ATOM 952 O O . CYS A 1 112 ? -16.081 -5.426 27.852 1.00 85.31 112 CYS A O 1
ATOM 954 N N . SER A 1 113 ? -18.093 -4.510 27.535 1.00 85.56 113 SER A N 1
ATOM 955 C CA . SER A 1 113 ? -17.711 -3.162 27.981 1.00 85.56 113 SER A CA 1
ATOM 956 C C . SER A 1 113 ? -17.282 -3.071 29.452 1.00 85.56 113 SER A C 1
ATOM 958 O O . SER A 1 113 ? -16.777 -2.033 29.867 1.00 85.56 113 SER A O 1
ATOM 960 N N . ARG A 1 114 ? -17.490 -4.126 30.254 1.00 84.62 114 ARG A N 1
ATOM 961 C CA . ARG A 1 114 ? -17.109 -4.163 31.677 1.00 84.62 114 ARG A CA 1
ATOM 962 C C . ARG A 1 114 ? -15.830 -4.955 31.945 1.00 84.62 114 ARG A C 1
ATOM 964 O O . ARG A 1 114 ? -14.967 -4.469 32.663 1.00 84.62 114 ARG A O 1
ATOM 971 N N . CYS A 1 115 ? -15.715 -6.169 31.406 1.00 86.38 115 CYS A N 1
ATOM 972 C CA . CYS A 1 115 ? -14.569 -7.054 31.657 1.00 86.38 115 CYS A CA 1
ATOM 973 C C . CYS A 1 115 ? -13.622 -7.203 30.457 1.00 86.38 115 CYS A C 1
ATOM 975 O O . CYS A 1 115 ? -12.639 -7.929 30.552 1.00 86.38 115 CYS A O 1
ATOM 977 N N . ASN A 1 116 ? -13.913 -6.549 29.326 1.00 83.06 116 ASN A N 1
ATOM 978 C CA . ASN A 1 116 ? -13.138 -6.603 28.080 1.00 83.06 116 ASN A CA 1
ATOM 979 C C . ASN A 1 116 ? -12.924 -8.010 27.491 1.00 83.06 116 ASN A C 1
ATOM 981 O O . ASN A 1 116 ? -12.120 -8.176 26.571 1.00 83.06 116 ASN A O 1
ATOM 985 N N . VAL A 1 117 ? -13.671 -9.023 27.948 1.00 85.25 117 VAL A N 1
ATOM 986 C CA . VAL A 1 117 ? -13.647 -10.357 27.333 1.00 85.25 117 VAL A CA 1
ATOM 987 C C . VAL A 1 117 ? -14.219 -10.299 25.916 1.00 85.25 117 VAL A C 1
ATOM 989 O O . VAL A 1 117 ? -15.140 -9.529 25.636 1.00 85.25 117 VAL A O 1
ATOM 992 N N . THR A 1 118 ? -13.670 -11.101 25.005 1.00 81.81 118 THR A N 1
ATOM 993 C CA . THR A 1 118 ? -14.164 -11.188 23.624 1.00 81.81 118 THR A CA 1
ATOM 994 C C . THR A 1 118 ? -15.438 -12.030 23.590 1.00 81.81 118 THR A C 1
ATOM 996 O O . THR A 1 118 ? -15.411 -13.178 24.010 1.00 81.81 118 THR A O 1
ATOM 999 N N . LEU A 1 119 ? -16.535 -11.490 23.060 1.00 81.81 119 LEU A N 1
ATOM 1000 C CA . LEU A 1 119 ? -17.861 -12.130 23.032 1.00 81.81 119 LEU A CA 1
ATOM 1001 C C . LEU A 1 119 ? -18.049 -13.040 21.802 1.00 81.81 119 LEU A C 1
ATOM 1003 O O . LEU A 1 119 ? -19.128 -13.116 21.217 1.00 81.81 119 LEU A O 1
ATOM 1007 N N . ARG A 1 120 ? -16.975 -13.686 21.332 1.00 69.88 120 ARG A N 1
ATOM 1008 C CA . ARG A 1 120 ? -16.992 -14.469 20.087 1.00 69.88 120 ARG A CA 1
ATOM 1009 C C . ARG A 1 120 ? -17.668 -15.821 20.314 1.00 69.88 120 ARG A C 1
ATOM 1011 O O . ARG A 1 120 ? -17.074 -16.699 20.919 1.00 69.88 120 ARG A O 1
ATOM 1018 N N . GLY A 1 121 ? -18.864 -16.001 19.755 1.00 67.44 121 GLY A N 1
ATOM 1019 C CA . GLY A 1 121 ? -19.604 -17.271 19.813 1.00 67.44 121 GLY A CA 1
ATOM 1020 C C . GLY A 1 121 ? -20.415 -17.473 21.096 1.00 67.44 121 GLY A C 1
ATOM 1021 O O . GLY A 1 121 ? -21.262 -18.362 21.138 1.00 67.44 121 GLY A O 1
ATOM 1022 N N . ASP A 1 122 ? -20.225 -16.609 22.092 1.00 73.06 122 ASP A N 1
ATOM 1023 C CA . ASP A 1 122 ? -20.988 -16.618 23.334 1.00 73.06 122 ASP A CA 1
ATOM 1024 C C . ASP A 1 122 ? -22.256 -15.767 23.215 1.00 73.06 122 ASP A C 1
ATOM 1026 O O . ASP A 1 122 ? -22.305 -14.765 22.495 1.00 73.06 122 ASP A O 1
ATOM 1030 N N . LYS A 1 123 ? -23.305 -16.140 23.956 1.00 78.62 123 LYS A N 1
ATOM 1031 C CA . LYS A 1 123 ? -24.493 -15.285 24.089 1.00 78.62 123 LYS A CA 1
ATOM 1032 C C . LYS A 1 123 ? -24.087 -13.999 24.817 1.00 78.62 123 LYS A C 1
ATOM 1034 O O . LYS A 1 123 ? -23.451 -14.051 25.868 1.00 78.62 123 LYS A O 1
ATOM 1039 N N . TYR A 1 124 ? -24.488 -12.851 24.287 1.00 82.62 124 TYR A N 1
ATOM 1040 C CA . TYR A 1 124 ? -24.236 -11.540 24.883 1.00 82.62 124 TYR A CA 1
ATOM 1041 C C . TYR A 1 124 ? -25.528 -10.727 24.966 1.00 82.62 124 TYR A C 1
ATOM 1043 O O . TYR A 1 124 ? -26.481 -10.982 24.229 1.00 82.62 124 TYR A O 1
ATOM 1051 N N . ASN A 1 125 ? -25.548 -9.742 25.862 1.00 80.06 125 ASN A N 1
ATOM 1052 C CA . ASN A 1 125 ? -26.646 -8.788 26.003 1.00 80.06 125 ASN A CA 1
ATOM 1053 C C . ASN A 1 125 ? -26.184 -7.398 25.552 1.00 80.06 125 ASN A C 1
ATOM 1055 O O . ASN A 1 125 ? -25.012 -7.050 25.715 1.00 80.06 125 ASN A O 1
ATOM 1059 N N . VAL A 1 126 ? -27.098 -6.608 24.986 1.00 78.75 126 VAL A N 1
ATOM 1060 C CA . VAL A 1 126 ? -26.832 -5.230 24.550 1.00 78.75 126 VAL A CA 1
ATOM 1061 C C . VAL A 1 126 ? -27.662 -4.279 25.398 1.00 78.75 126 VAL A C 1
ATOM 1063 O O . VAL A 1 126 ? -28.877 -4.420 25.459 1.00 78.75 126 VAL A O 1
ATOM 1066 N N . LEU A 1 127 ? -27.008 -3.306 26.028 1.00 76.62 127 LEU A N 1
ATOM 1067 C CA . LEU A 1 127 ? -27.650 -2.238 26.795 1.00 76.62 127 LEU A CA 1
ATOM 1068 C C . LEU A 1 127 ? -27.039 -0.908 26.361 1.00 76.62 127 LEU A C 1
ATOM 1070 O O . LEU A 1 127 ? -25.820 -0.773 26.385 1.00 76.62 127 LEU A O 1
ATOM 1074 N N . GLU A 1 128 ? -27.863 0.049 25.927 1.00 76.81 128 GLU A N 1
ATOM 1075 C CA . GLU A 1 128 ? -27.404 1.375 25.466 1.00 76.81 128 GLU A CA 1
ATOM 1076 C C . GLU A 1 128 ? -26.270 1.312 24.415 1.00 76.81 128 GLU A C 1
ATOM 1078 O O . GLU A 1 128 ? -25.260 2.006 24.522 1.00 76.81 128 GLU A O 1
ATOM 1083 N N . ASN A 1 129 ? -26.398 0.439 23.405 1.00 74.62 129 ASN A N 1
ATOM 1084 C CA . ASN A 1 129 ? -25.367 0.164 22.383 1.00 74.62 129 ASN A CA 1
ATOM 1085 C C . ASN A 1 129 ? -24.024 -0.388 22.910 1.00 74.62 129 ASN A C 1
ATOM 1087 O O . ASN A 1 129 ? -23.061 -0.503 22.150 1.00 74.62 129 ASN A O 1
ATOM 1091 N N . LYS A 1 130 ? -23.947 -0.786 24.183 1.00 82.19 130 LYS A N 1
ATOM 1092 C CA . LYS A 1 130 ? -22.789 -1.470 24.771 1.00 82.19 130 LYS A CA 1
ATOM 1093 C C . LYS A 1 130 ? -23.064 -2.962 24.892 1.00 82.19 130 LYS A C 1
ATOM 1095 O O . LYS A 1 130 ? -24.167 -3.377 25.243 1.00 82.19 130 LYS A O 1
ATOM 1100 N N . HIS A 1 131 ? -22.049 -3.767 24.605 1.00 85.38 131 HIS A N 1
ATOM 1101 C CA . HIS A 1 131 ? -22.134 -5.224 24.637 1.00 85.38 131 HIS A CA 1
ATOM 1102 C C . HIS A 1 131 ? -21.631 -5.726 25.993 1.00 85.38 131 HIS A C 1
ATOM 1104 O O . HIS A 1 131 ? -20.589 -5.281 26.471 1.00 85.38 131 HIS A O 1
ATOM 1110 N N . PHE A 1 132 ? -22.341 -6.664 26.614 1.00 85.50 132 PHE A N 1
ATOM 1111 C CA . PHE A 1 132 ? -21.981 -7.245 27.908 1.00 85.50 132 PHE A CA 1
ATOM 1112 C C . PHE A 1 132 ? -22.037 -8.775 27.847 1.00 85.50 132 PHE A C 1
ATOM 1114 O O . PHE A 1 132 ? -22.958 -9.343 27.256 1.00 85.50 132 PHE A O 1
ATOM 1121 N N . CYS A 1 133 ? -21.075 -9.457 28.482 1.00 87.62 133 CYS A N 1
ATOM 1122 C CA . CYS A 1 133 ? -21.200 -10.896 28.732 1.00 87.62 133 CYS A CA 1
ATOM 1123 C C . CYS A 1 133 ? -22.344 -11.160 29.722 1.00 87.62 133 CYS A C 1
ATOM 1125 O O . CYS A 1 133 ? -22.725 -10.265 30.480 1.00 87.62 133 CYS A O 1
ATOM 1127 N N . ILE A 1 134 ? -22.879 -12.384 29.728 1.00 82.31 134 ILE A N 1
ATOM 1128 C CA . ILE A 1 134 ? -24.005 -12.782 30.592 1.00 82.31 134 ILE A CA 1
ATOM 1129 C C . ILE A 1 134 ? -23.697 -12.464 32.060 1.00 82.31 134 ILE A C 1
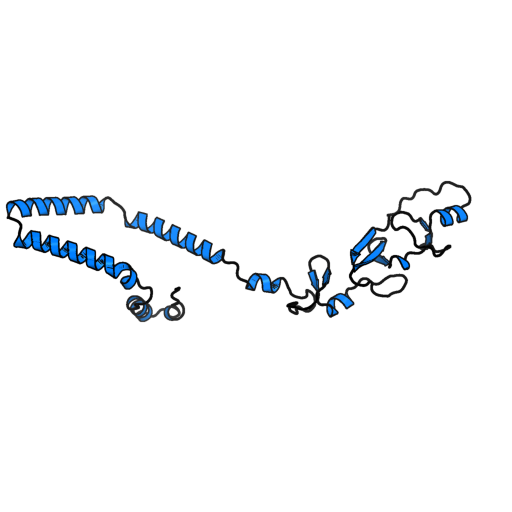ATOM 1131 O O . ILE A 1 134 ? -24.476 -11.789 32.722 1.00 82.31 134 ILE A O 1
ATOM 1135 N N . GLU A 1 135 ? -22.509 -12.847 32.529 1.00 83.31 135 GLU A N 1
ATOM 1136 C CA . GLU A 1 135 ? -22.077 -12.618 33.910 1.00 83.31 135 GLU A CA 1
ATOM 1137 C C .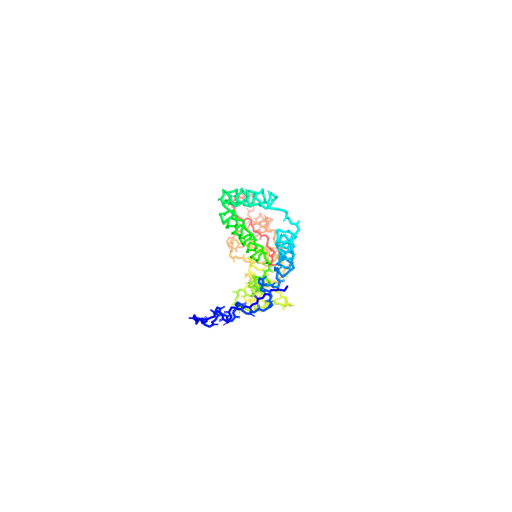 GLU A 1 135 ? -22.032 -11.129 34.266 1.00 83.31 135 GLU A C 1
ATOM 1139 O O . GLU A 1 135 ? -22.560 -10.718 35.293 1.00 83.31 135 GLU A O 1
ATOM 1144 N N . CYS A 1 136 ? -21.444 -10.287 33.408 1.00 84.94 136 CYS A N 1
ATOM 1145 C CA . CYS A 1 136 ? -21.366 -8.848 33.665 1.00 84.94 136 CYS A CA 1
ATOM 1146 C C . CYS A 1 136 ? -22.727 -8.160 33.561 1.00 84.94 136 CYS A C 1
ATOM 1148 O O . CYS A 1 136 ? -22.964 -7.192 34.286 1.00 84.94 136 CYS A O 1
ATOM 1150 N N . PHE A 1 137 ? -23.597 -8.634 32.668 1.00 83.94 137 PHE A N 1
ATOM 1151 C CA . PHE A 1 137 ? -24.945 -8.107 32.505 1.00 83.94 137 PHE A CA 1
ATOM 1152 C C . PHE A 1 137 ? -25.810 -8.410 33.731 1.00 83.94 137 PHE A C 1
ATOM 1154 O O . PHE A 1 137 ? -26.527 -7.531 34.199 1.00 83.94 137 PHE A O 1
ATOM 1161 N N . ASP A 1 138 ? -25.671 -9.600 34.319 1.00 80.94 138 ASP A N 1
ATOM 1162 C CA . ASP A 1 138 ? -26.413 -10.026 35.508 1.00 80.94 138 ASP A CA 1
ATOM 1163 C C . ASP A 1 138 ? -26.239 -9.082 36.710 1.00 80.94 138 ASP A C 1
ATOM 1165 O O . ASP A 1 138 ? -27.188 -8.874 37.471 1.00 80.94 138 ASP A O 1
ATOM 1169 N N . PHE A 1 139 ? -25.066 -8.456 36.847 1.00 78.88 139 PHE A N 1
ATOM 1170 C CA . PHE A 1 139 ? -24.791 -7.444 37.872 1.00 78.88 139 PHE A CA 1
ATOM 1171 C C . PHE A 1 139 ? -25.395 -6.065 37.576 1.00 78.88 139 PHE A C 1
ATOM 1173 O O . PHE A 1 139 ? -25.560 -5.277 38.503 1.00 78.88 139 PHE A O 1
ATOM 1180 N N . ILE A 1 140 ? -25.658 -5.748 36.307 1.00 79.12 140 ILE A N 1
ATOM 1181 C CA . ILE A 1 140 ? -26.154 -4.436 35.853 1.00 79.12 140 ILE A CA 1
ATOM 1182 C C . ILE A 1 140 ? -27.681 -4.470 35.664 1.00 79.12 140 ILE A C 1
ATOM 1184 O O . ILE A 1 140 ? -28.307 -3.426 35.500 1.00 79.12 140 ILE A O 1
ATOM 1188 N N . ARG A 1 141 ? -28.304 -5.658 35.715 1.00 79.00 141 ARG A N 1
ATOM 1189 C CA . ARG A 1 141 ? -29.747 -5.813 35.508 1.00 79.00 141 ARG A CA 1
ATOM 1190 C C . ARG A 1 141 ? -30.563 -4.900 36.433 1.00 79.00 141 ARG A C 1
ATOM 1192 O O . ARG A 1 141 ? -30.341 -4.929 37.650 1.00 79.00 141 ARG A O 1
ATOM 1199 N N . PRO A 1 142 ? -31.557 -4.172 35.889 1.00 79.56 142 PRO A N 1
ATOM 1200 C CA . PRO A 1 142 ? -32.482 -3.413 36.711 1.00 79.56 142 PRO A CA 1
ATOM 1201 C C . PRO A 1 142 ? -33.231 -4.369 37.641 1.00 79.56 142 PRO A C 1
ATOM 1203 O O . PRO A 1 142 ? -33.671 -5.456 37.246 1.00 79.56 142 PRO A O 1
ATOM 1206 N N . ARG A 1 143 ? -33.335 -3.979 38.910 1.00 85.94 143 ARG A N 1
ATOM 1207 C CA . ARG A 1 143 ? -34.034 -4.749 39.938 1.00 85.94 143 ARG A CA 1
ATOM 1208 C C . ARG A 1 143 ? -35.371 -4.103 40.210 1.00 85.94 143 ARG A C 1
ATOM 1210 O O . ARG A 1 143 ? -35.464 -2.888 40.289 1.00 85.94 143 ARG A O 1
ATOM 1217 N N . CYS A 1 144 ? -36.392 -4.929 40.380 1.00 87.56 144 CYS A N 1
ATOM 1218 C CA . CYS A 1 144 ? -37.708 -4.429 40.714 1.00 87.56 144 CYS A CA 1
ATOM 1219 C C . CYS A 1 144 ? -37.716 -3.825 42.123 1.00 87.56 144 CYS A C 1
ATOM 1221 O O . CYS A 1 144 ? -37.355 -4.500 43.086 1.00 87.56 144 CYS A O 1
ATOM 1223 N N . ASP A 1 145 ? -38.208 -2.601 42.272 1.00 87.12 145 ASP A N 1
ATOM 1224 C CA . ASP A 1 145 ? -38.252 -1.899 43.552 1.00 87.12 145 ASP A CA 1
ATOM 1225 C C . ASP A 1 145 ? -39.175 -2.552 44.580 1.00 87.12 145 ASP A C 1
ATOM 1227 O O . ASP A 1 145 ? -38.884 -2.500 45.776 1.00 87.12 145 ASP A O 1
ATOM 1231 N N . LYS A 1 146 ? -40.225 -3.245 44.123 1.00 86.81 146 LYS A N 1
ATOM 1232 C CA . LYS A 1 146 ? -41.168 -3.962 44.990 1.00 86.81 146 LYS A CA 1
ATOM 1233 C C . LYS A 1 146 ? -40.636 -5.311 45.474 1.00 86.81 146 LYS A C 1
ATOM 1235 O O . LYS A 1 146 ? -40.641 -5.574 46.668 1.00 86.81 146 LYS A O 1
ATOM 1240 N N . CYS A 1 147 ? -40.190 -6.185 44.565 1.00 87.31 147 CYS A N 1
ATOM 1241 C CA . CYS A 1 147 ? -39.792 -7.557 44.921 1.00 87.31 147 CYS A CA 1
ATOM 1242 C C . CYS A 1 147 ? -38.275 -7.770 45.031 1.00 87.31 147 CYS A C 1
ATOM 1244 O O . CYS A 1 147 ? -37.836 -8.870 45.357 1.00 87.31 147 CYS A O 1
ATOM 1246 N N . LYS A 1 148 ? -37.472 -6.744 44.720 1.00 86.38 148 LYS A N 1
ATOM 1247 C CA . LYS A 1 148 ? -35.997 -6.726 44.726 1.00 86.38 148 LYS A CA 1
ATOM 1248 C C . LYS A 1 148 ? -35.312 -7.757 43.812 1.00 86.38 148 LYS A C 1
ATOM 1250 O O . LYS A 1 148 ? -34.082 -7.834 43.790 1.00 86.38 148 LYS A O 1
ATOM 1255 N N . LYS A 1 149 ? -36.077 -8.511 43.013 1.00 84.00 149 LYS A N 1
ATOM 1256 C CA . LYS A 1 149 ? -35.569 -9.459 42.006 1.00 84.00 149 LYS A CA 1
ATOM 1257 C C . LYS A 1 149 ? -35.168 -8.728 40.721 1.00 84.00 149 LYS A C 1
ATOM 1259 O O . LYS A 1 149 ? -35.781 -7.723 40.365 1.00 84.00 149 LYS A O 1
ATOM 1264 N N . ALA A 1 150 ? -34.142 -9.237 40.041 1.00 82.75 150 ALA A N 1
ATOM 1265 C CA . ALA A 1 150 ? -33.699 -8.726 38.745 1.00 82.75 150 ALA A CA 1
ATOM 1266 C C . ALA A 1 150 ? -34.726 -9.039 37.647 1.00 82.75 150 ALA A C 1
ATOM 1268 O O . ALA A 1 150 ? -35.253 -10.151 37.603 1.00 82.75 150 ALA A O 1
ATOM 1269 N N . ILE A 1 151 ? -34.966 -8.075 36.760 1.00 83.62 151 ILE A N 1
ATOM 1270 C CA . ILE A 1 151 ? -35.838 -8.239 35.591 1.00 83.62 151 ILE A CA 1
ATOM 1271 C C . ILE A 1 151 ? -35.089 -9.053 34.532 1.00 83.62 151 ILE A C 1
ATOM 1273 O O . ILE A 1 151 ? -33.942 -8.735 34.211 1.00 83.62 151 ILE A O 1
ATOM 1277 N N . GLN A 1 152 ? -35.695 -10.122 34.009 1.00 75.12 152 GLN A N 1
ATOM 1278 C CA . GLN A 1 152 ? -35.027 -10.986 33.030 1.00 75.12 152 GLN A CA 1
ATOM 1279 C C . GLN A 1 152 ? -34.962 -10.342 31.636 1.00 75.12 152 GLN A C 1
ATOM 1281 O O . GLN A 1 152 ? -35.807 -9.529 31.265 1.00 75.12 152 GLN A O 1
ATOM 1286 N N . THR A 1 153 ? -33.975 -10.743 30.831 1.00 67.44 153 THR A N 1
ATOM 1287 C CA . THR A 1 153 ? -33.817 -10.292 29.439 1.00 67.44 153 THR A CA 1
ATOM 1288 C C . THR A 1 153 ? -35.075 -10.623 28.624 1.00 67.44 153 THR A C 1
ATOM 1290 O O . THR A 1 153 ? -35.540 -11.763 28.670 1.00 67.44 153 THR A O 1
ATOM 1293 N N . LYS A 1 154 ? -35.604 -9.660 27.850 1.00 67.38 154 LYS A N 1
ATOM 1294 C CA . LYS A 1 154 ? -36.886 -9.737 27.110 1.00 67.38 154 LYS A CA 1
ATOM 1295 C C . LYS A 1 154 ? -38.170 -9.679 27.950 1.00 67.38 154 LYS A C 1
ATOM 1297 O O . LYS A 1 154 ? -39.250 -9.757 27.363 1.00 67.38 154 LYS A O 1
ATOM 1302 N N . GLN A 1 155 ? -38.105 -9.530 29.276 1.00 74.81 155 GLN A N 1
ATOM 1303 C CA . GLN A 1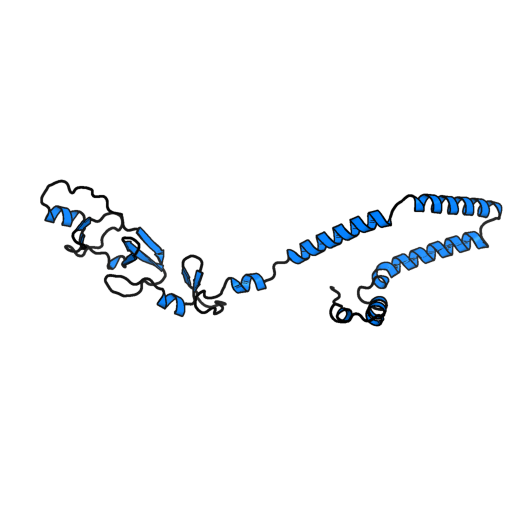 155 ? -39.300 -9.201 30.059 1.00 74.81 155 GLN A CA 1
ATOM 1304 C C . GLN A 1 155 ? -39.586 -7.700 29.975 1.00 74.81 155 GLN A C 1
ATOM 1306 O O . GLN A 1 155 ? -38.706 -6.864 30.172 1.00 74.81 155 GLN A O 1
ATOM 1311 N N . GLU A 1 156 ? -40.835 -7.353 29.677 1.00 79.88 156 GLU A N 1
ATOM 1312 C CA . GLU A 1 156 ? -41.290 -5.966 29.720 1.00 79.88 156 GLU A CA 1
ATOM 1313 C C . GLU A 1 156 ? -41.453 -5.511 31.173 1.00 79.88 156 GLU A C 1
ATOM 1315 O O . GLU A 1 156 ? -42.009 -6.230 32.009 1.00 79.88 156 GLU A O 1
ATOM 1320 N N . TYR A 1 157 ? -40.994 -4.298 31.463 1.00 84.50 157 TYR A N 1
ATOM 1321 C CA . TYR A 1 157 ? -41.060 -3.702 32.791 1.00 84.50 157 TYR A CA 1
ATOM 1322 C C . TYR A 1 157 ? -41.583 -2.266 32.731 1.00 84.50 157 TYR A C 1
ATOM 1324 O O . TYR A 1 157 ? -41.588 -1.619 31.681 1.00 84.50 157 TYR A O 1
ATOM 1332 N N . VAL A 1 158 ? -42.061 -1.776 33.869 1.00 85.06 158 VAL A N 1
ATOM 1333 C CA . VAL A 1 158 ? -42.606 -0.427 34.032 1.00 85.06 158 VAL A CA 1
ATOM 1334 C C . VAL A 1 158 ? -41.548 0.438 34.700 1.00 85.06 158 VAL A C 1
ATOM 1336 O O . VAL A 1 158 ? -41.015 0.055 35.742 1.00 85.06 158 VAL A O 1
ATOM 1339 N N . LYS A 1 159 ? -41.232 1.589 34.101 1.00 85.69 159 LYS A N 1
ATOM 1340 C CA . LYS A 1 159 ? -40.312 2.576 34.672 1.00 85.69 159 LYS A CA 1
ATOM 1341 C C . LYS A 1 159 ? -41.098 3.803 35.142 1.00 85.69 159 LYS A C 1
ATOM 1343 O O . LYS A 1 159 ? -41.828 4.401 34.346 1.00 85.69 159 LYS A O 1
ATOM 1348 N N . TYR A 1 160 ? -40.949 4.164 36.414 1.00 83.00 160 TYR A N 1
ATOM 1349 C CA . TYR A 1 160 ? -41.583 5.321 37.049 1.00 83.00 160 TYR A CA 1
ATOM 1350 C C . TYR A 1 160 ? -40.515 6.314 37.536 1.00 83.00 160 TYR A C 1
ATOM 1352 O O . TYR A 1 160 ? -39.538 5.916 38.162 1.00 83.00 160 TYR A O 1
ATOM 1360 N N . ASP A 1 161 ? -40.698 7.595 37.199 1.00 74.50 161 ASP A N 1
ATOM 1361 C CA . ASP A 1 161 ? -39.836 8.734 37.575 1.00 74.50 161 ASP A CA 1
ATOM 1362 C C . ASP A 1 161 ? -38.317 8.505 37.396 1.00 74.50 161 ASP A C 1
ATOM 1364 O O . ASP A 1 161 ? -37.508 8.864 38.241 1.00 74.50 161 ASP A O 1
ATOM 1368 N N . ASP A 1 162 ? -37.947 7.878 36.273 1.00 70.12 162 ASP A N 1
ATOM 1369 C CA . ASP A 1 162 ? -36.581 7.585 35.803 1.00 70.12 162 ASP A CA 1
ATOM 1370 C C . ASP A 1 162 ? -35.668 6.706 36.677 1.00 70.12 162 ASP A C 1
ATOM 1372 O O . ASP A 1 162 ? -34.750 6.101 36.117 1.00 70.12 162 ASP A O 1
ATOM 1376 N N . ASP A 1 163 ? -35.965 6.507 37.957 1.00 75.62 163 ASP A N 1
ATOM 1377 C CA . ASP A 1 163 ? -35.151 5.673 38.852 1.00 75.62 163 ASP A CA 1
ATOM 1378 C C . ASP A 1 163 ? -35.866 4.406 39.333 1.00 75.62 163 ASP A C 1
ATOM 1380 O O . ASP A 1 163 ? -35.204 3.412 39.630 1.00 75.62 163 ASP A O 1
ATOM 1384 N N . GLN A 1 164 ? -37.204 4.391 39.365 1.00 83.62 164 GLN A N 1
ATOM 1385 C CA . GLN A 1 164 ? -37.948 3.244 39.886 1.00 83.62 164 GLN A CA 1
ATOM 1386 C C . GLN A 1 164 ? -38.342 2.280 38.775 1.00 83.62 164 GLN A C 1
ATOM 1388 O O . GLN A 1 164 ? -38.908 2.668 37.746 1.00 83.62 164 GLN A O 1
ATOM 1393 N N . VAL A 1 165 ? -38.079 0.996 38.999 1.00 87.06 165 VAL A N 1
ATOM 1394 C CA . VAL A 1 165 ? -38.343 -0.060 38.027 1.00 87.06 165 VAL A CA 1
ATOM 1395 C C . VAL A 1 165 ? -39.212 -1.139 38.655 1.00 87.06 165 VAL A C 1
ATOM 1397 O O . VAL A 1 165 ? -38.939 -1.640 39.742 1.00 87.06 165 VAL A O 1
ATOM 1400 N N . PHE A 1 166 ? -40.265 -1.557 37.961 1.00 87.94 166 PHE A N 1
ATOM 1401 C CA . PHE A 1 166 ? -41.185 -2.582 38.441 1.00 87.94 166 PHE A CA 1
ATOM 1402 C C . PHE A 1 166 ? -41.431 -3.641 37.371 1.00 87.94 166 PHE A C 1
ATOM 1404 O O . PHE A 1 166 ? -41.592 -3.324 36.195 1.00 87.94 166 PHE A O 1
ATOM 1411 N N . HIS A 1 167 ? -41.529 -4.914 37.766 1.00 88.25 167 HIS A N 1
ATOM 1412 C CA . HIS A 1 167 ? -42.169 -5.903 36.892 1.00 88.25 167 HIS A CA 1
ATOM 1413 C C . HIS A 1 167 ? -43.616 -5.469 36.625 1.00 88.25 167 HIS A C 1
ATOM 1415 O O . HIS A 1 167 ? -44.256 -4.929 37.530 1.00 88.25 167 HIS A O 1
ATOM 1421 N N . LYS A 1 168 ? -44.167 -5.779 35.444 1.00 84.50 168 LYS A N 1
ATOM 1422 C CA . LYS A 1 168 ? -45.593 -5.533 35.151 1.00 84.50 168 LYS A CA 1
ATOM 1423 C C . LYS A 1 168 ? -46.525 -6.103 36.222 1.00 84.50 168 LYS A C 1
ATOM 1425 O O . LYS A 1 168 ? -47.452 -5.438 36.654 1.00 84.50 168 LYS A O 1
ATOM 1430 N N . GLU A 1 169 ? -46.217 -7.300 36.709 1.00 86.00 169 GLU A N 1
ATOM 1431 C CA . GLU A 1 169 ? -46.974 -7.981 37.766 1.00 86.00 169 GLU A CA 1
ATOM 1432 C C . GLU A 1 169 ? -46.754 -7.375 39.160 1.00 86.00 169 GLU A C 1
ATOM 1434 O O . GLU A 1 169 ? -47.538 -7.587 40.077 1.00 86.00 169 GLU A O 1
ATOM 1439 N N . CYS A 1 170 ? -45.662 -6.636 39.359 1.00 87.50 170 CYS A N 1
ATOM 1440 C CA . CYS A 1 170 ? -45.377 -5.969 40.625 1.00 87.50 170 CYS A CA 1
ATOM 1441 C C . CYS A 1 170 ? -46.017 -4.576 40.696 1.00 87.50 170 CYS A C 1
ATOM 1443 O O . CYS A 1 170 ? -46.233 -4.071 41.800 1.00 87.50 170 CYS A O 1
ATOM 1445 N N . PHE A 1 171 ? -46.345 -3.976 39.552 1.00 88.75 171 PHE A N 1
ATOM 1446 C CA . PHE A 1 171 ? -46.998 -2.676 39.461 1.00 88.75 171 PHE A CA 1
ATOM 1447 C C . PHE A 1 171 ? -48.511 -2.822 39.692 1.00 88.75 171 PHE A C 1
ATOM 1449 O O . PHE A 1 171 ? -49.299 -2.956 38.759 1.00 88.75 171 PHE A O 1
ATOM 1456 N N . LEU A 1 172 ? -48.898 -2.876 40.969 1.00 87.88 172 LEU A N 1
ATOM 1457 C CA . LEU A 1 172 ? -50.261 -3.173 41.416 1.00 87.88 172 LEU A CA 1
ATOM 1458 C C . LEU A 1 172 ? -50.861 -1.990 42.174 1.00 87.88 172 LEU A C 1
ATOM 1460 O O . LEU A 1 172 ? -50.140 -1.271 42.869 1.00 87.88 172 LEU A O 1
ATOM 1464 N N . CYS A 1 173 ? -52.184 -1.866 42.104 1.00 85.94 173 CYS A N 1
ATOM 1465 C CA . CYS A 1 173 ? -52.954 -0.952 42.933 1.00 85.94 173 CYS A CA 1
ATOM 1466 C C . CYS A 1 173 ? -52.812 -1.327 44.409 1.00 85.94 173 CYS A C 1
ATOM 1468 O O . CYS A 1 173 ? -52.909 -2.501 44.763 1.00 85.94 173 CYS A O 1
ATOM 1470 N N . TYR A 1 174 ? -52.642 -0.333 45.273 1.00 85.25 174 TYR A N 1
ATOM 1471 C CA . TYR A 1 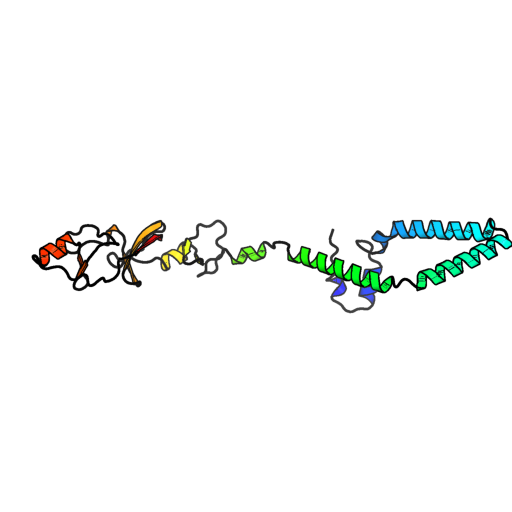174 ? -52.522 -0.539 46.711 1.00 85.25 174 TYR A CA 1
ATOM 1472 C C . TYR A 1 174 ? -53.779 -1.182 47.323 1.00 85.25 174 TYR A C 1
ATOM 1474 O O . TYR A 1 174 ? -53.652 -2.095 48.131 1.00 85.25 174 TYR A O 1
ATOM 1482 N N . ASP A 1 175 ? -54.976 -0.761 46.899 1.00 83.19 175 ASP A N 1
ATOM 1483 C CA . ASP A 1 175 ? -56.237 -1.259 47.474 1.00 83.19 175 ASP A CA 1
ATOM 1484 C C . ASP A 1 175 ? -56.712 -2.580 46.870 1.00 83.19 175 ASP A C 1
ATOM 1486 O O . ASP A 1 175 ? -56.901 -3.564 47.578 1.00 83.19 175 ASP A O 1
ATOM 1490 N N . CYS A 1 176 ? -56.912 -2.628 45.551 1.00 85.50 176 CYS A N 1
ATOM 1491 C CA . CYS A 1 176 ? -57.486 -3.808 44.905 1.00 85.50 176 CYS A CA 1
ATOM 1492 C C . CYS A 1 176 ? -56.443 -4.850 44.481 1.00 85.50 176 CYS A C 1
ATOM 1494 O O . CYS A 1 176 ? -56.812 -5.915 43.992 1.00 85.50 176 CYS A O 1
ATOM 1496 N N . SER A 1 177 ? -55.144 -4.557 44.631 1.00 84.62 177 SER A N 1
ATOM 1497 C CA . SER A 1 177 ? -54.036 -5.428 44.207 1.00 84.62 177 SER A CA 1
ATOM 1498 C C . SER A 1 177 ? -54.062 -5.840 42.726 1.00 84.62 177 SER A C 1
ATOM 1500 O O . SER A 1 177 ? -53.324 -6.739 42.328 1.00 84.62 177 SER A O 1
ATOM 1502 N N . GLN A 1 178 ? -54.869 -5.184 41.887 1.00 84.88 178 GLN A N 1
ATOM 1503 C CA . GLN A 1 178 ? -54.914 -5.443 40.449 1.00 84.88 178 GLN A CA 1
ATOM 1504 C C . GLN A 1 178 ? -53.761 -4.736 39.721 1.00 84.88 178 GLN A C 1
ATOM 1506 O O . GLN A 1 178 ? -53.318 -3.673 40.172 1.00 84.88 178 GLN A O 1
ATOM 1511 N N . PRO A 1 179 ? -53.265 -5.302 38.605 1.00 84.25 179 PRO A N 1
ATOM 1512 C CA . PRO A 1 179 ? -52.213 -4.688 37.806 1.00 84.25 179 PRO A CA 1
ATOM 1513 C C . PRO A 1 179 ? -52.667 -3.350 37.232 1.00 84.25 179 PRO A C 1
ATOM 1515 O O . PRO A 1 179 ? -53.731 -3.241 36.624 1.00 84.25 179 PRO A O 1
ATOM 1518 N N . LEU A 1 180 ? -51.843 -2.329 37.443 1.00 84.50 180 LEU A N 1
ATOM 1519 C CA . LEU A 1 180 ? -52.10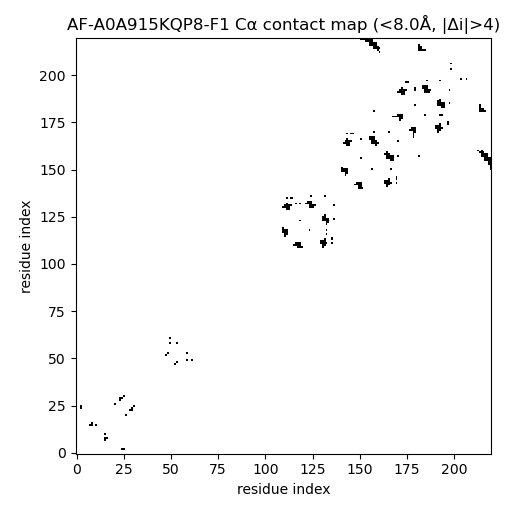7 -0.975 36.979 1.00 84.50 180 LEU A CA 1
ATOM 1520 C C . LEU A 1 180 ? -51.652 -0.801 35.536 1.00 84.50 180 LEU A C 1
ATOM 1522 O O . LEU A 1 180 ? -50.611 -1.319 35.123 1.00 84.50 180 LEU A O 1
ATOM 1526 N N . ASN A 1 181 ? -52.420 -0.021 34.780 1.00 80.12 181 ASN A N 1
ATOM 1527 C CA . ASN A 1 181 ? -52.015 0.397 33.451 1.00 80.12 181 ASN A CA 1
ATOM 1528 C C . ASN A 1 181 ? -50.911 1.468 33.580 1.00 80.12 181 ASN A C 1
ATOM 1530 O O . ASN A 1 181 ? -51.164 2.495 34.211 1.00 80.12 181 ASN A O 1
ATOM 1534 N N . PRO A 1 182 ? -49.713 1.281 32.992 1.00 74.88 182 PRO A N 1
ATOM 1535 C CA . PRO A 1 182 ? -48.644 2.284 33.022 1.00 74.88 182 PRO A CA 1
ATOM 1536 C C . PRO A 1 182 ? -49.064 3.655 32.473 1.00 74.88 182 PRO A C 1
ATOM 1538 O O . PRO A 1 182 ? -48.537 4.677 32.907 1.00 74.88 182 PRO A O 1
ATOM 1541 N N . ASP A 1 183 ? -50.039 3.684 31.561 1.00 75.75 183 ASP A N 1
ATOM 1542 C CA . ASP A 1 183 ? -50.525 4.918 30.940 1.00 75.75 183 ASP A CA 1
ATOM 1543 C C . ASP A 1 183 ? -51.627 5.624 31.754 1.00 75.75 183 ASP A C 1
ATOM 1545 O O . ASP A 1 183 ? -51.910 6.797 31.507 1.00 75.75 183 ASP A O 1
ATOM 1549 N N . ALA A 1 184 ? -52.250 4.939 32.724 1.00 75.94 184 ALA A N 1
ATOM 1550 C CA . ALA A 1 184 ? -53.395 5.446 33.484 1.00 75.94 184 ALA A CA 1
ATOM 1551 C C . ALA A 1 184 ? -53.416 4.905 34.929 1.00 75.94 184 ALA A C 1
ATOM 1553 O O . ALA A 1 184 ? -53.908 3.805 35.194 1.00 75.94 184 ALA A O 1
ATOM 1554 N N . PHE A 1 185 ? -52.879 5.691 35.868 1.00 82.00 185 PHE A N 1
ATOM 1555 C CA . PHE A 1 185 ? -52.911 5.428 37.311 1.00 82.00 185 PHE A CA 1
ATOM 1556 C C . PHE A 1 185 ? -52.793 6.736 38.111 1.00 82.00 185 PHE A C 1
ATOM 1558 O O . PHE A 1 185 ? -52.371 7.766 37.581 1.00 82.00 185 PHE A O 1
ATOM 1565 N N . VAL A 1 186 ? -53.157 6.693 39.394 1.00 80.44 186 VAL A N 1
ATOM 1566 C CA . VAL A 1 186 ? -53.083 7.827 40.326 1.00 80.44 186 VAL A CA 1
ATOM 1567 C C . VAL A 1 186 ? -52.050 7.522 41.410 1.00 80.44 186 VAL A C 1
ATOM 1569 O O . VAL A 1 186 ? -51.960 6.389 41.879 1.00 80.44 186 VAL A O 1
ATOM 1572 N N . VAL A 1 187 ? -51.259 8.519 41.811 1.00 80.56 187 VAL A N 1
ATOM 1573 C CA . VAL A 1 187 ? -50.298 8.394 42.919 1.00 80.56 187 VAL A CA 1
ATOM 1574 C C . VAL A 1 187 ? -50.753 9.266 44.079 1.00 80.56 187 VAL A C 1
ATOM 1576 O O . VAL A 1 187 ? -50.794 10.489 43.957 1.00 80.56 187 VAL A O 1
ATOM 1579 N N . GLU A 1 188 ? -51.050 8.647 45.219 1.00 78.94 188 GLU A N 1
ATOM 1580 C CA . GLU A 1 188 ? -51.383 9.345 46.464 1.00 78.94 188 GLU A CA 1
ATOM 1581 C C . GLU A 1 188 ? -50.451 8.877 47.580 1.00 78.94 188 GLU A C 1
ATOM 1583 O O . GLU A 1 188 ? -50.403 7.687 47.879 1.00 78.94 188 GLU A O 1
ATOM 1588 N N . LYS A 1 189 ? -49.732 9.806 48.230 1.00 73.44 189 LYS A N 1
ATOM 1589 C CA . LYS A 1 189 ? -48.842 9.512 49.377 1.00 73.44 189 LYS A CA 1
ATOM 1590 C C . LYS A 1 189 ? -47.902 8.313 49.121 1.00 73.44 189 LYS A C 1
ATOM 1592 O O . LYS A 1 189 ? -47.820 7.409 49.945 1.00 73.44 189 LYS A O 1
ATOM 1597 N N . ASP A 1 190 ? -47.249 8.299 47.957 1.00 72.19 190 ASP A N 1
ATOM 1598 C CA . ASP A 1 190 ? -46.354 7.227 47.481 1.00 72.19 190 ASP A CA 1
ATOM 1599 C C . ASP A 1 190 ? -47.009 5.846 47.259 1.00 72.19 190 ASP A C 1
ATOM 1601 O O . ASP A 1 190 ? -46.317 4.845 47.071 1.00 72.19 190 ASP A O 1
ATOM 1605 N N . ALA A 1 191 ? -48.343 5.774 47.218 1.00 79.94 191 ALA A N 1
ATOM 1606 C CA . ALA A 1 191 ? -49.092 4.582 46.835 1.00 79.94 191 ALA A CA 1
ATOM 1607 C C . ALA A 1 191 ? -49.677 4.722 45.421 1.00 79.94 191 ALA A C 1
ATOM 1609 O O . ALA A 1 191 ? -50.284 5.740 45.081 1.00 79.94 191 ALA A O 1
ATOM 1610 N N . PHE A 1 192 ? -49.525 3.674 44.608 1.00 85.19 192 PHE A N 1
ATOM 1611 C CA . PHE A 1 192 ? -50.128 3.587 43.278 1.00 85.19 192 PHE A CA 1
ATOM 1612 C C . PHE A 1 192 ? -51.574 3.085 43.382 1.00 85.19 192 PHE A C 1
ATOM 1614 O O . PHE A 1 192 ? -51.830 2.045 43.991 1.00 85.19 192 PHE A O 1
ATOM 1621 N N . LEU A 1 193 ? -52.518 3.803 42.783 1.00 81.56 193 LEU A N 1
ATOM 1622 C CA . LEU A 1 193 ? -53.956 3.531 42.824 1.00 81.56 193 LEU A CA 1
ATOM 1623 C C . LEU A 1 193 ? -54.525 3.466 41.406 1.00 81.56 193 LEU A C 1
ATOM 1625 O O . LEU A 1 193 ? -54.082 4.190 40.512 1.00 81.56 193 LEU A O 1
ATOM 1629 N N . CYS A 1 194 ? -55.524 2.608 41.194 1.00 84.56 194 CYS A N 1
ATOM 1630 C CA . CYS A 1 194 ? -56.311 2.657 39.966 1.00 84.56 194 CYS A CA 1
ATOM 1631 C C . CYS A 1 194 ? -57.327 3.803 40.052 1.00 84.56 194 CYS A C 1
ATOM 1633 O O . CYS A 1 194 ? -57.666 4.268 41.142 1.00 84.56 194 CYS A O 1
ATOM 1635 N N . GLU A 1 195 ? -57.830 4.253 38.902 1.00 80.94 195 GLU A N 1
ATOM 1636 C CA . GLU A 1 195 ? -58.808 5.347 38.851 1.00 80.94 195 GLU A CA 1
ATOM 1637 C C . GLU A 1 195 ? -60.059 5.036 39.684 1.00 80.94 195 GLU A C 1
ATOM 1639 O O . GLU A 1 195 ? -60.534 5.896 40.416 1.00 80.94 195 GLU A O 1
ATOM 1644 N N . GLN A 1 196 ? -60.538 3.789 39.642 1.00 82.25 196 GLN A N 1
ATOM 1645 C CA . GLN A 1 196 ? -61.708 3.347 40.407 1.00 82.25 196 GLN A CA 1
ATOM 1646 C C . GLN A 1 196 ? -61.469 3.442 41.920 1.00 82.25 196 GLN A C 1
ATOM 1648 O O . GLN A 1 196 ? -62.230 4.114 42.604 1.00 82.25 196 GLN A O 1
ATOM 1653 N N . CYS A 1 197 ? -60.366 2.890 42.438 1.00 81.88 197 CYS A N 1
ATOM 1654 C CA . CYS A 1 197 ? -60.063 2.958 43.873 1.00 81.88 197 CYS A CA 1
ATOM 1655 C C . CYS A 1 197 ? -59.774 4.389 44.360 1.00 81.88 197 CYS A C 1
ATOM 1657 O O . CYS A 1 197 ? -60.076 4.714 45.506 1.00 81.88 197 CYS A O 1
ATOM 1659 N N . SER A 1 198 ? -59.222 5.262 43.508 1.00 79.81 198 SER A N 1
ATOM 1660 C CA . SER A 1 198 ? -59.057 6.685 43.845 1.00 79.81 198 SER A CA 1
ATOM 1661 C C . SER A 1 198 ? -60.412 7.406 43.919 1.00 79.81 198 SER A C 1
ATOM 1663 O O . SER A 1 198 ? -60.646 8.178 44.850 1.00 79.81 198 SER A O 1
ATOM 1665 N N . ILE A 1 199 ? -61.345 7.105 43.004 1.00 78.75 199 ILE A N 1
ATOM 1666 C CA . ILE A 1 199 ? -62.716 7.642 43.030 1.00 78.75 199 ILE A CA 1
ATOM 1667 C C . ILE A 1 199 ? -63.477 7.141 44.267 1.00 78.75 199 ILE A C 1
ATOM 1669 O O . ILE A 1 199 ? -64.092 7.949 44.966 1.00 78.75 199 ILE A O 1
ATOM 1673 N N . ASP A 1 200 ? -63.381 5.846 44.577 1.00 77.31 200 ASP A N 1
ATOM 1674 C CA . ASP A 1 200 ? -64.054 5.218 45.721 1.00 77.31 200 ASP A CA 1
ATOM 1675 C C . ASP A 1 200 ? -63.583 5.802 47.065 1.00 77.31 200 ASP A C 1
ATOM 1677 O O . ASP A 1 200 ? -64.384 5.987 47.981 1.00 77.31 200 ASP A O 1
ATOM 1681 N N . ARG A 1 201 ? -62.296 6.159 47.185 1.00 72.12 201 ARG A N 1
ATOM 1682 C CA . ARG A 1 201 ? -61.746 6.824 48.381 1.00 72.12 201 ARG A CA 1
ATOM 1683 C C . ARG A 1 201 ? -62.211 8.267 48.550 1.00 72.12 201 ARG A C 1
ATOM 1685 O O . ARG A 1 201 ? -62.296 8.745 49.682 1.00 72.12 201 ARG A O 1
ATOM 1692 N N . HIS A 1 202 ? -62.463 8.976 47.451 1.00 67.00 202 HIS A N 1
ATOM 1693 C CA . HIS A 1 202 ? -62.661 10.425 47.469 1.00 67.00 202 HIS A CA 1
ATOM 1694 C C . HIS A 1 202 ? -64.084 10.907 47.207 1.00 67.00 202 HIS A C 1
ATOM 1696 O O . HIS A 1 202 ? -64.284 12.120 47.227 1.00 67.00 202 HIS A O 1
ATOM 1702 N N . GLY A 1 203 ? -65.063 10.006 47.070 1.00 52.31 203 GLY A N 1
ATOM 1703 C CA . GLY A 1 203 ? -66.483 10.339 47.203 1.00 52.31 203 GLY A CA 1
ATOM 1704 C C . GLY A 1 203 ? -66.872 11.605 46.439 1.00 52.31 203 GLY A C 1
ATOM 1705 O O . GLY A 1 203 ? -67.132 12.650 47.034 1.00 52.31 203 GLY A O 1
ATOM 1706 N N . ASP A 1 204 ? -66.881 11.497 45.113 1.00 52.59 204 ASP A N 1
ATOM 1707 C CA . ASP A 1 204 ? -67.592 12.418 44.227 1.00 52.59 204 ASP A CA 1
ATOM 1708 C C . ASP A 1 204 ? -67.177 13.901 44.316 1.00 52.59 204 ASP A C 1
ATOM 1710 O O . ASP A 1 204 ? -68.004 14.794 44.488 1.00 52.59 204 ASP A O 1
ATOM 1714 N N . LYS A 1 205 ? -65.883 14.212 44.153 1.00 47.72 205 LYS A N 1
ATOM 1715 C CA . LYS A 1 205 ? -65.447 15.548 43.697 1.00 47.72 205 LYS A CA 1
ATOM 1716 C C . LYS A 1 205 ? -64.256 15.420 42.761 1.00 47.72 205 LYS A C 1
ATOM 1718 O O . LYS A 1 205 ? -63.167 15.094 43.214 1.00 47.72 205 LYS A O 1
ATOM 1723 N N . LYS A 1 206 ? -64.492 15.697 41.466 1.00 48.06 206 LYS A N 1
ATOM 1724 C CA . LYS A 1 206 ? -63.509 15.928 40.383 1.00 48.06 206 LYS A CA 1
ATOM 1725 C C . LYS A 1 206 ? -62.059 15.851 40.877 1.00 48.06 206 LYS A C 1
ATOM 1727 O O . LYS A 1 206 ? -61.512 16.863 41.319 1.00 48.06 206 LYS A O 1
ATOM 1732 N N . ALA A 1 207 ? -61.455 14.666 40.772 1.00 45.81 207 ALA A N 1
ATOM 1733 C CA . ALA A 1 207 ? -60.026 14.500 40.969 1.00 45.81 207 ALA A CA 1
ATOM 1734 C C . ALA A 1 207 ? -59.320 15.487 40.035 1.00 45.81 207 ALA A C 1
ATOM 1736 O O . ALA A 1 207 ? -59.451 15.435 38.807 1.00 45.81 207 ALA A O 1
ATOM 1737 N N . LYS A 1 208 ? -58.658 16.471 40.639 1.00 40.34 208 LYS A N 1
ATOM 1738 C CA . LYS A 1 208 ? -57.811 17.425 39.939 1.00 40.34 208 LYS A CA 1
ATOM 1739 C C . LYS A 1 208 ? -56.820 16.589 39.133 1.00 40.34 208 LYS A C 1
ATOM 1741 O O . LYS A 1 208 ? -56.085 15.793 39.710 1.00 40.34 208 LYS A O 1
ATOM 1746 N N . LYS A 1 209 ? -56.821 16.747 37.806 1.00 42.53 209 LYS A N 1
ATOM 1747 C CA . LYS A 1 209 ? -55.748 16.256 36.935 1.00 42.53 209 LYS A CA 1
ATOM 1748 C C . LYS A 1 209 ? -54.476 17.038 37.267 1.00 42.53 209 LYS A C 1
ATOM 1750 O O . LYS A 1 209 ? -54.041 17.873 36.481 1.00 42.53 209 LYS A O 1
ATOM 1755 N N . ASP A 1 210 ? -53.884 16.792 38.428 1.00 40.72 210 ASP A N 1
ATOM 1756 C CA . ASP A 1 210 ? -52.483 17.107 38.649 1.00 40.72 210 ASP A CA 1
ATOM 1757 C C . ASP A 1 210 ? -51.717 16.043 37.864 1.00 40.72 210 ASP A C 1
ATOM 1759 O O . ASP A 1 210 ? -51.365 14.981 38.368 1.00 40.72 210 ASP A O 1
ATOM 1763 N N . GLY A 1 211 ? -51.599 16.297 36.557 1.00 43.56 211 GLY A N 1
ATOM 1764 C CA . GLY A 1 211 ? -50.971 15.420 35.584 1.00 43.56 211 GLY A CA 1
ATOM 1765 C C . GLY A 1 211 ? -49.517 15.186 35.957 1.00 43.56 211 GLY A C 1
ATOM 1766 O O . GLY A 1 211 ? -48.629 15.928 35.544 1.00 43.56 211 GLY A O 1
ATOM 1767 N N . LYS A 1 212 ? -49.265 14.150 36.751 1.00 48.34 212 LYS A N 1
ATOM 1768 C CA . LYS A 1 212 ? -47.921 13.685 37.057 1.00 48.34 212 LYS A CA 1
ATOM 1769 C C . LYS A 1 212 ? -47.687 12.366 36.335 1.00 48.34 212 LYS A C 1
ATOM 1771 O O . LYS A 1 212 ? -48.214 11.332 36.711 1.00 48.34 212 LYS A O 1
ATOM 1776 N N . LYS A 1 213 ? -46.931 12.520 35.241 1.00 53.16 213 LYS A N 1
ATOM 1777 C CA . LYS A 1 213 ? -46.185 11.556 34.416 1.00 53.16 213 LYS A CA 1
ATOM 1778 C C . LYS A 1 213 ? -46.709 10.108 34.397 1.00 53.16 213 LYS A C 1
ATOM 1780 O O . LYS A 1 213 ? -46.493 9.345 35.331 1.00 53.16 213 LYS A O 1
ATOM 1785 N N . ALA A 1 214 ? -47.254 9.718 33.242 1.00 58.34 214 ALA A N 1
ATOM 1786 C CA . ALA A 1 214 ? -47.457 8.323 32.857 1.00 58.34 214 ALA A CA 1
ATOM 1787 C C . ALA A 1 214 ? -46.141 7.528 32.957 1.00 58.34 214 ALA A C 1
ATOM 1789 O O . ALA A 1 214 ? -45.079 8.002 32.533 1.00 58.34 214 ALA A O 1
ATOM 1790 N N . GLY A 1 215 ? -46.215 6.324 33.519 1.00 58.78 215 GLY A N 1
ATOM 1791 C CA . GLY A 1 215 ? -45.102 5.386 33.561 1.00 58.78 215 GLY A CA 1
ATOM 1792 C C . GLY A 1 215 ? -44.864 4.834 32.161 1.00 58.78 215 GLY A C 1
ATOM 1793 O O . GLY A 1 215 ? -45.804 4.470 31.463 1.00 58.78 215 GLY A O 1
ATOM 1794 N N . ARG A 1 216 ? -43.609 4.764 31.717 1.00 66.69 216 ARG A N 1
ATOM 1795 C CA . ARG A 1 216 ? -43.299 4.210 30.390 1.00 66.69 216 ARG A CA 1
ATOM 1796 C C . ARG A 1 216 ? -43.023 2.720 30.509 1.00 66.69 216 ARG A C 1
ATOM 1798 O O . ARG A 1 216 ? -42.278 2.286 31.390 1.00 66.69 216 ARG A O 1
ATOM 1805 N N . THR A 1 217 ? -43.592 1.934 29.600 1.00 66.69 217 THR A N 1
ATOM 1806 C CA . THR A 1 217 ? -43.221 0.524 29.444 1.00 66.69 217 THR A CA 1
ATOM 1807 C C . THR A 1 217 ? -41.924 0.435 28.648 1.00 66.69 217 THR A C 1
ATOM 1809 O O . THR A 1 217 ? -41.813 1.007 27.564 1.00 66.69 217 THR A O 1
ATOM 1812 N N . VAL A 1 218 ? -40.933 -0.275 29.181 1.00 65.38 218 VAL A N 1
ATOM 1813 C CA . VAL A 1 218 ? -39.622 -0.459 28.547 1.00 65.38 218 VAL A CA 1
ATOM 1814 C C . VAL A 1 218 ? -39.352 -1.955 28.389 1.00 65.38 218 VAL A C 1
ATOM 1816 O O . VAL A 1 218 ? -39.789 -2.774 29.202 1.00 65.38 218 VAL A O 1
ATOM 1819 N N . LYS A 1 219 ? -38.661 -2.326 27.309 1.00 60.12 219 LYS A N 1
ATOM 1820 C CA . LYS A 1 219 ? -38.178 -3.692 27.074 1.00 60.12 219 LYS A CA 1
ATOM 1821 C C . LYS A 1 219 ? -36.745 -3.821 27.586 1.00 60.12 219 LYS A C 1
ATOM 1823 O O . LYS A 1 219 ? -35.915 -2.990 27.226 1.00 60.12 219 LYS A O 1
ATOM 1828 N N . ALA A 1 220 ? -36.502 -4.841 28.415 1.00 55.62 220 ALA A N 1
ATOM 1829 C CA . ALA A 1 220 ? -35.178 -5.222 28.915 1.00 55.62 220 ALA A CA 1
ATOM 1830 C C . ALA A 1 220 ? -34.315 -5.903 27.852 1.00 55.62 220 ALA A C 1
ATOM 1832 O O . ALA A 1 220 ? -34.862 -6.755 27.105 1.00 55.62 220 ALA A O 1
#

Sequence (220 aa):
MTVTYSLECSSSNLTTFLRLLLRWRGSIYKLLFKEIIVYLCVYFLLSFIYRITLNDDQKLLFEGLALFCEKYLSYIPLNFVLGFYVSTVVTRWWNVFNALAWVDRCRYHFTCSRCNVTLRGDKYNVLENKHFCIECFDFIRPRCDKCKKAIQTKQEYVKYDDDQVFHKECFLCYDCSQPLNPDAFVVEKDAFLCEQCSIDRHGDKKAKKDGKKAGRTVKA

Nearest PDB structures (foldseek):
  2miu-assembly1_A  TM=5.925E-01  e=2.352E-07  Homo sapiens
  3mmk-assembly2_B  TM=5.208E-01  e=6.670E-07  Mus musculus
  6cme-assembly2_B  TM=5.411E-01  e=9.861E-07  Mus musculus
  4jcj-assembly1_A  TM=5.034E-01  e=7.119E-07  Mus musculus
  2rgt-assembly2_B  TM=5.663E-01  e=4.042E-05  Mus musculus